Protein AF-A0A9D5AZA5-F1 (afdb_monomer_lite)

InterPro domains:
  IPR000163 Prohibitin [PR00679] (51-67)
  IPR000163 Prohibitin [PR00679] (69-88)
  IPR000163 Prohibitin [PR00679] (92-110)
  IPR000163 Prohibitin [PR00679] (115-131)
  IPR000163 Prohibitin [PTHR23222] (130-220)
  IPR000163 Prohibitin [cd03401] (37-169)
  IPR001107 Band 7 domain [PF01145] (59-131)
  IPR001107 Band 7 domain [SM00244] (36-174)
  IPR027450 Alpha-ketoglutarate-dependent dioxygenase AlkB-like [PF13532] (233-298)
  IPR037151 Alpha-ketoglutarate-dependent dioxygenase AlkB-like superfamily [G3DSA:2.60.120.590] (230-300)

Radius of gyration: 39.49 Å; chains: 1; bounding box: 74×59×96 Å

Structure (mmCIF, N/CA/C/O backbone):
data_AF-A0A9D5AZA5-F1
#
_entry.id   AF-A0A9D5AZA5-F1
#
loop_
_atom_site.group_PDB
_atom_site.id
_atom_site.type_symbol
_atom_site.label_atom_id
_atom_site.label_alt_id
_atom_site.label_comp_id
_atom_site.label_asym_id
_atom_site.label_entity_id
_atom_site.label_seq_id
_atom_site.pdbx_PDB_ins_code
_atom_site.Cartn_x
_atom_site.Cartn_y
_atom_site.Cartn_z
_atom_site.occupancy
_atom_site.B_iso_or_equiv
_atom_site.auth_seq_id
_atom_site.auth_comp_id
_atom_site.auth_asym_id
_atom_site.auth_atom_id
_atom_site.pdbx_PDB_model_num
ATOM 1 N N . MET A 1 1 ? 12.644 -12.022 30.393 1.00 41.00 1 MET A N 1
ATOM 2 C CA . MET A 1 1 ? 11.319 -12.360 30.964 1.00 41.00 1 MET A CA 1
ATOM 3 C C . MET A 1 1 ? 11.548 -13.134 32.254 1.00 41.00 1 MET A C 1
ATOM 5 O O . MET A 1 1 ? 12.320 -14.080 32.229 1.00 41.00 1 MET A O 1
ATOM 9 N N . ASN A 1 2 ? 10.968 -12.693 33.373 1.00 30.22 2 ASN A N 1
ATOM 10 C CA . ASN A 1 2 ? 11.086 -13.347 34.682 1.00 30.22 2 ASN A CA 1
ATOM 11 C C . ASN A 1 2 ? 9.863 -14.265 34.878 1.00 30.22 2 ASN A C 1
ATOM 13 O O . ASN A 1 2 ? 8.734 -13.779 34.859 1.00 30.22 2 ASN A O 1
ATOM 17 N N . PHE A 1 3 ? 10.078 -15.579 34.991 1.00 43.44 3 PHE A N 1
ATOM 18 C CA . PHE A 1 3 ? 9.025 -16.610 34.947 1.00 43.44 3 PHE A CA 1
ATOM 19 C C . PHE A 1 3 ? 8.567 -17.101 36.331 1.00 43.44 3 PHE A C 1
ATOM 21 O O . PHE A 1 3 ? 7.860 -18.101 36.434 1.00 43.44 3 PHE A O 1
ATOM 28 N N . ASN A 1 4 ? 8.914 -16.388 37.402 1.00 44.31 4 ASN A N 1
ATOM 29 C CA . ASN A 1 4 ? 8.785 -16.896 38.772 1.00 44.31 4 ASN A CA 1
ATOM 30 C C . ASN A 1 4 ? 7.352 -17.086 39.313 1.00 44.31 4 ASN A C 1
ATOM 32 O O . ASN A 1 4 ? 7.216 -17.516 40.452 1.00 44.31 4 ASN A O 1
ATOM 36 N N . ASN A 1 5 ? 6.285 -16.809 38.551 1.00 39.31 5 ASN A N 1
ATOM 37 C CA . ASN A 1 5 ? 4.921 -16.776 39.106 1.00 39.31 5 ASN A CA 1
ATOM 38 C C . ASN A 1 5 ? 3.849 -17.592 38.363 1.00 39.31 5 ASN A C 1
ATOM 40 O O . ASN A 1 5 ? 2.653 -17.369 38.563 1.00 39.31 5 ASN A O 1
ATOM 44 N N . VAL A 1 6 ? 4.233 -18.569 37.539 1.00 50.72 6 VAL A N 1
ATOM 45 C CA . VAL A 1 6 ? 3.254 -19.463 36.898 1.00 50.72 6 VAL A CA 1
ATOM 46 C C . VAL A 1 6 ? 2.851 -20.579 37.871 1.00 50.72 6 VAL A C 1
ATOM 48 O O . VAL A 1 6 ? 3.573 -21.556 38.055 1.00 50.72 6 VAL A O 1
ATOM 51 N N . LYS A 1 7 ? 1.683 -20.443 38.515 1.00 46.12 7 LYS A N 1
ATOM 52 C CA . LYS A 1 7 ? 1.079 -21.514 39.328 1.00 46.12 7 LYS A CA 1
ATOM 53 C C . LYS A 1 7 ? 0.485 -22.593 38.420 1.00 46.12 7 LYS A C 1
ATOM 55 O O . LYS A 1 7 ? -0.503 -22.355 37.732 1.00 46.12 7 LYS A O 1
ATOM 60 N N . ILE A 1 8 ? 1.080 -23.783 38.455 1.00 54.44 8 ILE A N 1
ATOM 61 C CA . ILE A 1 8 ? 0.626 -24.963 37.710 1.00 54.44 8 ILE A CA 1
ATOM 62 C C . ILE A 1 8 ? -0.396 -25.736 38.571 1.00 54.44 8 ILE A C 1
ATOM 64 O O . ILE A 1 8 ? -0.106 -26.006 39.741 1.00 54.44 8 ILE A O 1
ATOM 68 N N . PRO A 1 9 ? -1.574 -26.116 38.040 1.00 45.16 9 PRO A N 1
ATOM 69 C CA . PRO A 1 9 ? -2.549 -26.926 38.770 1.00 45.16 9 PRO A CA 1
ATOM 70 C C . PRO A 1 9 ? -1.997 -28.329 39.088 1.00 45.16 9 PRO A C 1
ATOM 72 O O . PRO A 1 9 ? -1.415 -29.005 38.235 1.00 45.16 9 PRO A O 1
ATOM 75 N N . LYS A 1 10 ? -2.168 -28.775 40.342 1.00 47.41 10 LYS A N 1
ATOM 76 C CA . LYS A 1 10 ? -1.760 -30.111 40.805 1.00 47.41 10 LYS A CA 1
ATOM 77 C C . LYS A 1 10 ? -2.829 -31.142 40.425 1.00 47.41 10 LYS A C 1
ATOM 79 O O . LYS A 1 10 ? -3.957 -31.048 40.886 1.00 47.41 10 LYS A O 1
ATOM 84 N N . VAL A 1 11 ? -2.442 -32.141 39.633 1.00 52.47 11 VAL A N 1
ATOM 85 C CA . VAL A 1 11 ? -3.227 -33.357 39.345 1.00 52.47 11 VAL A CA 1
ATOM 86 C C . VAL A 1 11 ? -2.492 -34.599 39.869 1.00 52.47 11 VAL A C 1
ATOM 88 O O . VAL A 1 11 ? -1.254 -34.572 39.893 1.00 52.47 11 VAL A O 1
ATOM 91 N N . PRO A 1 12 ? -3.218 -35.649 40.310 1.00 41.81 12 PRO A N 1
ATOM 92 C CA . PRO A 1 12 ? -2.662 -36.772 41.067 1.00 41.81 12 PRO A CA 1
ATOM 93 C C . PRO A 1 12 ? -1.803 -37.702 40.200 1.00 41.81 12 PRO A C 1
ATOM 95 O O . PRO A 1 12 ? -1.954 -37.760 38.982 1.00 41.81 12 PRO A O 1
ATOM 98 N N . GLY A 1 13 ? -0.864 -38.392 40.850 1.00 50.56 13 GLY A N 1
ATOM 99 C CA . GLY A 1 13 ? 0.259 -39.089 40.226 1.00 50.56 13 GLY A CA 1
ATOM 100 C C . GLY A 1 13 ? -0.078 -40.368 39.455 1.00 50.56 13 GLY A C 1
ATOM 101 O O . GLY A 1 13 ? -0.811 -41.229 39.924 1.00 50.56 13 GLY A O 1
ATOM 102 N N . SER A 1 14 ? 0.546 -40.492 38.285 1.00 47.44 14 SER A N 1
ATOM 103 C CA . SER A 1 14 ? 0.947 -41.726 37.598 1.00 47.44 14 SER A CA 1
ATOM 104 C C . SER A 1 14 ? 1.809 -41.298 36.402 1.00 47.44 14 SER A C 1
ATOM 106 O O . SER A 1 14 ? 1.566 -40.233 35.833 1.00 47.44 14 SER A O 1
ATOM 108 N N . GLY A 1 15 ? 2.836 -42.066 36.021 1.00 54.53 15 GLY A N 1
ATOM 109 C CA . GLY A 1 15 ? 3.816 -41.685 34.983 1.00 54.53 15 GLY A CA 1
ATOM 110 C C . GLY A 1 15 ? 3.203 -41.292 33.627 1.00 54.53 15 GLY A C 1
ATOM 111 O O . GLY A 1 15 ? 3.769 -40.480 32.898 1.00 54.53 15 GLY A O 1
ATOM 112 N N . ILE A 1 16 ? 1.989 -41.765 33.337 1.00 53.12 16 ILE A N 1
ATOM 113 C CA . ILE A 1 16 ? 1.209 -41.407 32.142 1.00 53.12 16 ILE A CA 1
ATOM 114 C C . ILE A 1 16 ? 0.692 -39.955 32.215 1.00 53.12 16 ILE A C 1
ATOM 116 O O . ILE A 1 16 ? 0.679 -39.243 31.212 1.00 53.12 16 ILE A O 1
ATOM 120 N N . ALA A 1 17 ? 0.353 -39.457 33.408 1.00 54.25 17 ALA A N 1
ATOM 121 C CA . ALA A 1 17 ? -0.081 -38.074 33.614 1.00 54.25 17 ALA A CA 1
ATOM 122 C C . ALA A 1 17 ? 1.068 -37.062 33.439 1.00 54.25 17 ALA A C 1
ATOM 124 O O . ALA A 1 17 ? 0.824 -35.904 33.100 1.00 54.25 17 ALA A O 1
ATOM 125 N N . ALA A 1 18 ? 2.325 -37.479 33.638 1.00 56.59 18 ALA A N 1
ATOM 126 C CA . ALA A 1 18 ? 3.495 -36.639 33.378 1.00 56.59 18 ALA A CA 1
ATOM 127 C C . ALA A 1 18 ? 3.733 -36.446 31.871 1.00 56.59 18 ALA A C 1
ATOM 129 O O . ALA A 1 18 ? 3.950 -35.319 31.428 1.00 56.59 18 ALA A O 1
ATOM 130 N N . LEU A 1 19 ? 3.601 -37.512 31.076 1.00 58.59 19 LEU A N 1
ATOM 131 C CA . LEU A 1 19 ? 3.654 -37.429 29.613 1.00 58.59 19 LEU A CA 1
ATOM 132 C C . LEU A 1 19 ? 2.500 -36.593 29.051 1.00 58.59 19 LEU A C 1
ATOM 134 O O . LEU A 1 19 ? 2.734 -35.760 28.180 1.00 58.59 19 LEU A O 1
ATOM 138 N N . LEU A 1 20 ? 1.292 -36.734 29.610 1.00 58.97 20 LEU A N 1
ATOM 139 C CA . LEU A 1 20 ? 0.138 -35.915 29.231 1.00 58.97 20 LEU A CA 1
ATOM 140 C C . LEU A 1 20 ? 0.355 -34.417 29.538 1.00 58.97 20 LEU A C 1
ATOM 142 O O . LEU A 1 20 ? -0.042 -33.557 28.756 1.00 58.97 20 LEU A O 1
ATOM 146 N N . LYS A 1 21 ? 1.030 -34.077 30.650 1.00 54.53 21 LYS A N 1
ATOM 147 C CA . LYS A 1 21 ? 1.421 -32.685 30.955 1.00 54.53 21 LYS A CA 1
ATOM 148 C C . LYS A 1 21 ? 2.374 -32.128 29.906 1.00 54.53 21 LYS A C 1
ATOM 150 O O . LYS A 1 21 ? 2.167 -31.013 29.436 1.00 54.53 21 LYS A O 1
ATOM 155 N N . VAL A 1 22 ? 3.413 -32.884 29.551 1.00 66.94 22 VAL A N 1
ATOM 156 C CA . VAL A 1 22 ? 4.418 -32.437 28.578 1.00 66.94 22 VAL A CA 1
ATOM 157 C C . VAL A 1 22 ? 3.806 -32.310 27.186 1.00 66.94 22 VAL A C 1
ATOM 159 O O . VAL A 1 22 ? 4.109 -31.346 26.491 1.00 66.94 22 VAL A O 1
ATOM 162 N N . SER A 1 23 ? 2.898 -33.206 26.793 1.00 68.19 23 SER A N 1
ATOM 163 C CA . SER A 1 23 ? 2.240 -33.140 25.486 1.00 68.19 23 SER A CA 1
ATOM 164 C C . SER A 1 23 ? 1.200 -32.022 25.390 1.00 68.19 23 SER A C 1
ATOM 166 O O . SER A 1 23 ? 1.163 -31.336 24.373 1.00 68.19 23 SER A O 1
ATOM 168 N N . ILE A 1 24 ? 0.413 -31.752 26.440 1.00 68.44 24 ILE A N 1
ATOM 169 C CA . ILE A 1 24 ? -0.530 -30.618 26.452 1.00 68.44 24 ILE A CA 1
ATOM 170 C C . ILE A 1 24 ? 0.224 -29.282 26.472 1.00 68.44 24 ILE A C 1
ATOM 172 O O . ILE A 1 24 ? -0.094 -28.383 25.695 1.00 68.44 24 ILE A O 1
ATOM 176 N N . ILE A 1 25 ? 1.243 -29.146 27.327 1.00 64.44 25 ILE A N 1
ATOM 177 C CA . ILE A 1 25 ? 2.047 -27.919 27.417 1.00 64.44 25 ILE A CA 1
ATOM 178 C C . ILE A 1 25 ? 2.868 -27.725 26.137 1.00 64.44 25 ILE A C 1
ATOM 180 O O . ILE A 1 25 ? 2.891 -26.625 25.591 1.00 64.44 25 ILE A O 1
ATOM 184 N N . GLY A 1 26 ? 3.491 -28.787 25.622 1.00 70.00 26 GLY A N 1
ATOM 185 C CA . GLY A 1 26 ? 4.247 -28.770 24.371 1.00 70.00 26 GLY A CA 1
ATOM 186 C C . GLY A 1 26 ? 3.365 -28.477 23.158 1.00 70.00 26 GLY A C 1
ATOM 187 O O . GLY A 1 26 ? 3.748 -27.677 22.309 1.00 70.00 26 GLY A O 1
ATOM 188 N N . GLY A 1 27 ? 2.155 -29.040 23.114 1.00 69.06 27 GLY A N 1
ATOM 189 C CA . GLY A 1 27 ? 1.162 -28.787 22.070 1.00 69.06 27 GLY A CA 1
ATOM 190 C C . GLY A 1 27 ? 0.645 -27.348 22.082 1.00 69.06 27 GLY A C 1
ATOM 191 O O . GLY A 1 27 ? 0.625 -26.699 21.039 1.00 69.06 27 GLY A O 1
ATOM 192 N N . LEU A 1 28 ? 0.308 -26.803 23.258 1.00 66.44 28 LEU A N 1
ATOM 193 C CA . LEU A 1 28 ? -0.083 -25.395 23.407 1.00 66.44 28 LEU A CA 1
ATOM 194 C C . LEU A 1 28 ? 1.069 -24.435 23.080 1.00 66.44 28 LEU A C 1
ATOM 196 O O . LEU A 1 28 ? 0.836 -23.398 22.459 1.00 66.44 28 LEU A O 1
ATOM 200 N N . ALA A 1 29 ? 2.305 -24.778 23.450 1.00 64.69 29 ALA A N 1
ATOM 201 C CA . ALA A 1 29 ? 3.487 -23.983 23.126 1.00 64.69 29 ALA A CA 1
ATOM 202 C C . ALA A 1 29 ? 3.786 -23.980 21.617 1.00 64.69 29 ALA A C 1
ATOM 204 O O . ALA A 1 29 ? 4.000 -22.914 21.043 1.00 64.69 29 ALA A O 1
ATOM 205 N N . MET A 1 30 ? 3.726 -25.141 20.956 1.00 59.53 30 MET A N 1
ATOM 206 C CA . MET A 1 30 ? 3.900 -25.279 19.502 1.00 59.53 30 MET A CA 1
ATOM 207 C C . MET A 1 30 ? 2.789 -24.577 18.714 1.00 59.53 30 MET A C 1
ATOM 209 O O . MET A 1 30 ? 3.065 -23.851 17.758 1.00 59.53 30 MET A O 1
ATOM 213 N N . TYR A 1 31 ? 1.531 -24.733 19.130 1.00 61.88 31 TYR A N 1
ATOM 214 C CA . TYR A 1 31 ? 0.394 -24.039 18.520 1.00 61.88 31 TYR A CA 1
ATOM 215 C C . TYR A 1 31 ? 0.474 -22.518 18.720 1.00 61.88 31 TYR A C 1
ATOM 217 O O . TYR A 1 31 ? 0.117 -21.744 17.831 1.00 61.88 31 TYR A O 1
ATOM 225 N N . GLY A 1 32 ? 0.972 -22.074 19.877 1.00 63.06 32 GLY A N 1
ATOM 226 C CA . GLY A 1 32 ? 1.267 -20.671 20.147 1.00 63.06 32 GLY A CA 1
ATOM 227 C C . GLY A 1 32 ? 2.364 -20.132 19.230 1.00 63.06 32 GLY A C 1
ATOM 228 O O . GLY A 1 32 ? 2.152 -19.118 18.576 1.00 63.06 32 GLY A O 1
ATOM 229 N N . ALA A 1 33 ? 3.496 -20.835 19.129 1.00 62.44 33 ALA A N 1
ATOM 230 C CA . ALA A 1 33 ? 4.639 -20.418 18.319 1.00 62.44 33 ALA A CA 1
ATOM 231 C C . ALA A 1 33 ? 4.280 -20.307 16.828 1.00 62.44 33 ALA A C 1
ATOM 233 O O . ALA A 1 33 ? 4.502 -19.262 16.216 1.00 62.44 33 ALA A O 1
ATOM 234 N N . THR A 1 34 ? 3.640 -21.334 16.268 1.00 56.03 34 THR A N 1
ATOM 235 C CA . THR A 1 34 ? 3.245 -21.379 14.847 1.00 56.03 34 THR A CA 1
ATOM 236 C C . THR A 1 34 ? 2.246 -20.285 14.463 1.00 56.03 34 THR A C 1
ATOM 238 O O . THR A 1 34 ? 2.373 -19.702 13.396 1.00 56.03 34 THR A O 1
ATOM 241 N N . ASN A 1 35 ? 1.310 -19.922 15.348 1.00 56.09 35 ASN A N 1
ATOM 242 C CA . ASN A 1 35 ? 0.339 -18.847 15.091 1.00 56.09 35 ASN A CA 1
ATOM 243 C C . ASN A 1 35 ? 0.857 -17.428 15.402 1.00 56.09 35 ASN A C 1
ATOM 245 O O . ASN A 1 35 ? 0.114 -16.453 15.254 1.00 56.09 35 ASN A O 1
ATOM 249 N N . THR A 1 36 ? 2.097 -17.301 15.880 1.00 53.88 36 THR A N 1
ATOM 250 C CA . THR A 1 36 ? 2.739 -16.005 16.179 1.00 53.88 36 THR A CA 1
ATOM 251 C C . THR A 1 36 ? 3.855 -15.640 15.205 1.00 53.88 36 THR A C 1
ATOM 253 O O . THR A 1 36 ? 4.282 -14.487 15.187 1.00 53.88 36 THR A O 1
ATOM 256 N N . LEU A 1 37 ? 4.303 -16.594 14.384 1.00 52.69 37 LEU A N 1
ATOM 257 C CA . LEU A 1 37 ? 5.364 -16.419 13.400 1.00 52.69 37 LEU A CA 1
ATOM 258 C C . LEU A 1 37 ? 4.741 -16.316 12.006 1.00 52.69 37 LEU A C 1
ATOM 260 O O . LEU A 1 37 ? 4.225 -17.295 11.477 1.00 52.69 37 LEU A O 1
ATOM 264 N N . TYR A 1 38 ? 4.792 -15.128 11.411 1.00 55.00 38 TYR A N 1
ATOM 265 C CA . TYR A 1 38 ? 4.414 -14.926 10.014 1.00 55.00 38 TYR A CA 1
ATOM 266 C C . TYR A 1 38 ? 5.686 -14.854 9.171 1.00 55.00 38 TYR A C 1
ATOM 268 O O . TYR A 1 38 ? 6.610 -14.108 9.502 1.00 55.00 38 TYR A O 1
ATOM 276 N N . ASN A 1 39 ? 5.739 -15.650 8.101 1.00 45.72 39 ASN A N 1
ATOM 277 C CA . ASN A 1 39 ? 6.824 -15.578 7.132 1.00 45.72 39 ASN A CA 1
ATOM 278 C C . ASN A 1 39 ? 6.703 -14.264 6.357 1.00 45.72 39 ASN A C 1
ATOM 280 O O . ASN A 1 39 ? 5.631 -13.953 5.838 1.00 45.72 39 ASN A O 1
ATOM 284 N N . VAL A 1 40 ? 7.790 -13.505 6.288 1.00 49.16 40 VAL A N 1
ATOM 285 C CA . VAL A 1 40 ? 7.864 -12.297 5.471 1.00 49.16 40 VAL A CA 1
ATOM 286 C C . VAL A 1 40 ? 8.791 -12.613 4.304 1.00 49.16 40 VAL A C 1
ATOM 288 O O . VAL A 1 40 ? 9.890 -13.122 4.523 1.00 49.16 40 VAL A O 1
ATOM 291 N N . GLU A 1 41 ? 8.335 -12.378 3.071 1.00 44.88 41 GLU A N 1
ATOM 292 C CA . GLU A 1 41 ? 9.146 -12.606 1.870 1.00 44.88 41 GLU A CA 1
ATOM 293 C C . GLU A 1 41 ? 10.490 -11.861 1.965 1.00 44.88 41 GLU A C 1
ATOM 295 O O . GLU A 1 41 ? 10.593 -10.792 2.577 1.00 44.88 41 GLU A O 1
ATOM 300 N N . GLY A 1 42 ? 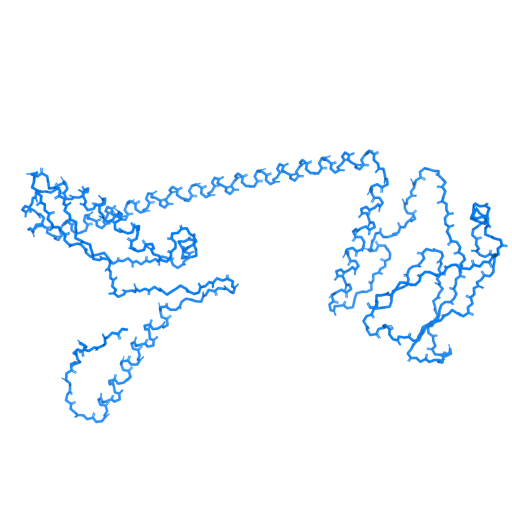11.546 -12.465 1.409 1.00 35.34 42 GLY A N 1
ATOM 301 C CA . GLY A 1 42 ? 12.923 -11.992 1.564 1.00 35.34 42 GLY A CA 1
ATOM 302 C C . GLY A 1 42 ? 13.080 -10.516 1.183 1.00 35.34 42 GLY A C 1
ATOM 303 O O . GLY A 1 42 ? 12.832 -10.138 0.044 1.00 35.34 42 GLY A O 1
ATOM 304 N N . GLY A 1 43 ? 13.500 -9.690 2.148 1.00 50.09 43 GLY A N 1
ATOM 305 C CA . GLY A 1 43 ? 13.639 -8.234 1.995 1.00 50.09 43 GLY A CA 1
ATOM 306 C C . GLY A 1 43 ? 13.025 -7.404 3.131 1.00 50.09 43 GLY A C 1
ATOM 307 O O . GLY A 1 43 ? 13.326 -6.216 3.247 1.00 50.09 43 GLY A O 1
ATOM 308 N N . HIS A 1 44 ? 12.220 -8.006 4.014 1.00 43.38 44 HIS A N 1
ATOM 309 C CA . HIS A 1 44 ? 11.580 -7.319 5.146 1.00 43.38 44 HIS A CA 1
ATOM 310 C C . HIS A 1 44 ? 11.846 -8.046 6.478 1.00 43.38 44 HIS A C 1
ATOM 312 O O . HIS A 1 44 ? 11.898 -9.272 6.533 1.00 43.38 44 HIS A O 1
ATOM 318 N N . ARG A 1 45 ? 12.052 -7.291 7.570 1.00 44.53 45 ARG A N 1
ATOM 319 C CA . ARG A 1 45 ? 12.325 -7.848 8.913 1.00 44.53 45 ARG A CA 1
ATOM 320 C C . ARG A 1 45 ? 11.076 -8.553 9.462 1.00 44.53 45 ARG A C 1
ATOM 322 O O . ARG A 1 45 ? 9.972 -8.036 9.318 1.00 44.53 45 ARG A O 1
ATOM 329 N N . ALA A 1 46 ? 11.253 -9.705 10.115 1.00 42.72 46 ALA A N 1
ATOM 330 C CA . ALA A 1 46 ? 10.166 -10.435 10.771 1.00 42.72 46 ALA A CA 1
ATOM 331 C C . ALA A 1 46 ? 9.574 -9.614 11.931 1.00 42.72 46 ALA A C 1
ATOM 333 O O . ALA A 1 46 ? 10.310 -9.144 12.798 1.00 42.72 46 ALA A O 1
ATOM 334 N N . ILE A 1 47 ? 8.248 -9.453 11.951 1.00 50.31 47 ILE A N 1
ATOM 335 C CA . ILE A 1 47 ? 7.534 -8.659 12.960 1.00 50.31 47 ILE A CA 1
ATOM 336 C C . ILE A 1 47 ? 6.872 -9.617 13.952 1.00 50.31 47 ILE A C 1
ATOM 338 O O . ILE A 1 47 ? 5.979 -10.382 13.587 1.00 50.31 47 ILE A O 1
ATOM 342 N N . VAL A 1 48 ? 7.301 -9.579 15.214 1.00 48.56 48 VAL A N 1
ATOM 343 C CA . VAL A 1 48 ? 6.730 -10.399 16.292 1.00 48.56 48 VAL A CA 1
ATOM 344 C C . VAL A 1 48 ? 5.632 -9.608 17.002 1.00 48.56 48 VAL A C 1
ATOM 346 O O . VAL A 1 48 ? 5.897 -8.556 17.580 1.00 48.56 48 VAL A O 1
ATOM 349 N N . PHE A 1 49 ? 4.398 -10.122 17.001 1.00 49.59 49 PHE A N 1
ATOM 350 C CA . PHE A 1 49 ? 3.275 -9.500 17.710 1.00 49.59 49 PHE A CA 1
ATOM 351 C C . PHE A 1 49 ? 3.027 -10.154 19.072 1.00 49.59 49 PHE A C 1
ATOM 353 O O . PHE A 1 49 ? 2.824 -11.364 19.182 1.00 49.59 49 PHE A O 1
ATOM 360 N N . ASN A 1 50 ? 2.965 -9.334 20.124 1.00 47.81 50 ASN A N 1
ATOM 361 C CA . ASN A 1 50 ? 2.538 -9.766 21.452 1.00 47.81 50 ASN A CA 1
ATOM 362 C C . ASN A 1 50 ? 0.999 -9.810 21.528 1.00 47.81 50 ASN A C 1
ATOM 364 O O . ASN A 1 50 ? 0.346 -8.774 21.598 1.00 47.81 50 ASN A O 1
ATOM 368 N N . ARG A 1 51 ? 0.419 -11.018 21.534 1.00 48.81 51 ARG A N 1
ATOM 369 C CA . ARG A 1 51 ? -1.039 -11.258 21.629 1.00 48.81 51 ARG A CA 1
ATOM 370 C C . ARG A 1 51 ? -1.567 -11.315 23.070 1.00 48.81 51 ARG A C 1
ATOM 372 O O . ARG A 1 51 ? -2.771 -11.420 23.284 1.00 48.81 51 ARG A O 1
ATOM 379 N N . LEU A 1 52 ? -0.682 -11.338 24.066 1.00 40.91 52 LEU A N 1
ATOM 380 C CA . LEU A 1 52 ? -1.031 -11.730 25.438 1.00 40.91 52 LEU A CA 1
ATOM 381 C C . LEU A 1 52 ? -1.274 -10.537 26.366 1.00 40.91 52 LEU A C 1
ATOM 383 O O . LEU A 1 52 ? -1.972 -10.666 27.372 1.00 40.91 52 LEU A O 1
ATOM 387 N N . VAL A 1 53 ? -0.723 -9.370 26.038 1.00 50.62 53 VAL A N 1
ATOM 388 C CA . VAL A 1 53 ? -0.783 -8.177 26.886 1.00 50.62 53 VAL A CA 1
ATOM 389 C C . VAL A 1 53 ? -1.528 -7.083 26.126 1.00 50.62 53 VAL A C 1
ATOM 391 O O . VAL A 1 53 ? -0.921 -6.272 25.441 1.00 50.62 53 VAL A O 1
ATOM 394 N N . GLY A 1 54 ? -2.863 -7.091 26.206 1.00 53.78 54 GLY A N 1
ATOM 395 C CA . GLY A 1 54 ? -3.683 -5.998 25.666 1.00 53.78 54 GLY A CA 1
ATOM 396 C C . GLY A 1 54 ? -3.304 -4.649 26.285 1.00 53.78 54 GLY A C 1
ATOM 397 O O . GLY A 1 54 ? -2.807 -4.603 27.417 1.00 53.78 54 GLY A O 1
ATOM 398 N N . VAL A 1 55 ? -3.559 -3.555 25.565 1.00 59.09 55 VAL A N 1
ATOM 399 C CA . VAL A 1 55 ? -3.234 -2.198 26.028 1.00 59.09 55 VAL A CA 1
ATOM 400 C C . VAL A 1 55 ? -4.073 -1.898 27.268 1.00 59.09 55 VAL A C 1
ATOM 402 O O . VAL A 1 55 ? -5.303 -1.946 27.218 1.00 59.09 55 VAL A O 1
ATOM 405 N N . LYS A 1 56 ? -3.409 -1.664 28.406 1.00 57.19 56 LYS A N 1
ATOM 406 C CA . LYS A 1 56 ? -4.047 -1.238 29.657 1.00 57.19 56 LYS A CA 1
ATOM 407 C C . LYS A 1 56 ? -3.770 0.241 29.824 1.00 57.19 56 LYS A C 1
ATOM 409 O O . LYS A 1 56 ? -2.638 0.589 30.143 1.00 57.19 56 LYS A O 1
ATOM 414 N N . ASP A 1 57 ? -4.794 1.066 29.671 1.00 64.62 57 ASP A N 1
ATOM 415 C CA . ASP A 1 57 ? -4.653 2.496 29.918 1.00 64.62 57 ASP A CA 1
ATOM 416 C C . ASP A 1 57 ? -5.617 2.974 31.005 1.00 64.62 57 ASP A C 1
ATOM 418 O O . ASP A 1 57 ? -6.735 2.462 31.144 1.00 64.62 57 ASP A O 1
ATOM 422 N N . LYS A 1 58 ? -5.145 3.915 31.825 1.00 66.56 58 LYS A N 1
ATOM 423 C CA . LYS A 1 58 ? -5.927 4.572 32.875 1.00 66.56 58 LYS A CA 1
ATOM 424 C C . LYS A 1 58 ? -6.173 6.000 32.422 1.00 66.56 58 LYS A C 1
ATOM 426 O O . LYS A 1 58 ? -5.303 6.853 32.563 1.00 66.56 58 LYS A O 1
ATOM 431 N N . SER A 1 59 ? -7.377 6.271 31.938 1.00 72.56 59 SER A N 1
ATOM 432 C CA . SER A 1 59 ? -7.750 7.612 31.495 1.00 72.56 59 SER A CA 1
ATOM 433 C C . SER A 1 59 ? -8.655 8.297 32.515 1.00 72.56 59 SER A C 1
ATOM 435 O O . SER A 1 59 ? -9.426 7.644 33.223 1.00 72.56 59 SER A O 1
ATOM 437 N N . THR A 1 60 ? -8.546 9.621 32.601 1.00 81.38 60 THR A N 1
ATOM 438 C CA . THR A 1 60 ? -9.497 10.447 33.350 1.00 81.38 60 THR A CA 1
ATOM 439 C C . THR A 1 60 ? -10.393 11.161 32.345 1.00 81.38 60 THR A C 1
ATOM 441 O O . THR A 1 60 ? -9.884 11.815 31.434 1.00 81.38 60 THR A O 1
ATOM 444 N N . SER A 1 61 ? -11.710 11.025 32.494 1.00 84.44 61 SER A N 1
ATOM 445 C CA . SER A 1 61 ? -12.703 11.654 31.619 1.00 84.44 61 SER A CA 1
ATOM 446 C C . SER A 1 61 ? -13.832 12.268 32.435 1.00 84.44 61 SER A C 1
ATOM 448 O O . SER A 1 61 ? -14.208 11.727 33.474 1.00 84.44 61 SER A O 1
ATOM 450 N N . GLY A 1 62 ? -14.381 13.377 31.940 1.00 85.12 62 GLY A N 1
ATOM 451 C CA . GLY A 1 62 ? -15.626 13.941 32.451 1.00 85.12 62 GLY A CA 1
ATOM 452 C C . GLY A 1 62 ? -16.816 13.090 32.009 1.00 85.12 62 GLY A C 1
ATOM 453 O O . GLY A 1 62 ? 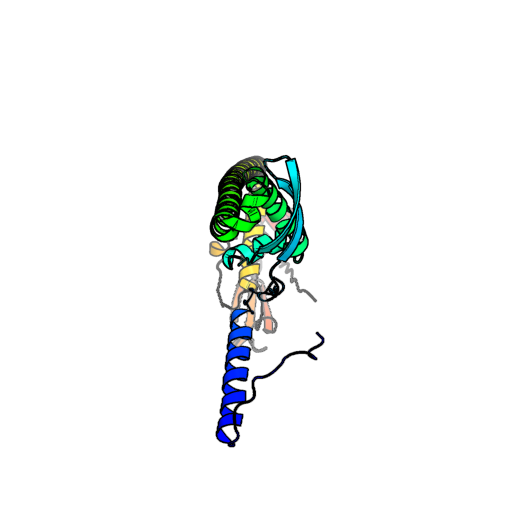-16.895 12.716 30.837 1.00 85.12 62 GLY A O 1
ATOM 454 N N . SER A 1 63 ? -17.704 12.757 32.940 1.00 88.56 63 SER A N 1
ATOM 455 C CA . SER A 1 63 ? -19.010 12.153 32.666 1.00 88.56 63 SER A CA 1
ATOM 456 C C . SER A 1 63 ? -20.041 13.217 32.274 1.00 88.56 63 SER A C 1
ATOM 458 O O . SER A 1 63 ? -19.795 14.420 32.386 1.00 88.56 63 SER A O 1
ATOM 460 N N . ARG A 1 64 ? -21.223 12.779 31.826 1.00 91.31 64 ARG A N 1
ATOM 461 C CA . ARG A 1 64 ? -22.338 13.664 31.445 1.00 91.31 64 ARG A CA 1
ATOM 462 C C . ARG A 1 64 ? -22.764 14.619 32.570 1.00 91.31 64 ARG A C 1
ATOM 464 O O . ARG A 1 64 ? -23.173 15.742 32.300 1.00 91.31 64 ARG A O 1
ATOM 471 N N . ASP A 1 65 ? -22.641 14.181 33.818 1.00 92.69 65 ASP A N 1
ATOM 472 C CA . ASP A 1 65 ? -22.948 14.932 35.038 1.00 92.69 65 ASP A CA 1
ATOM 473 C C . ASP A 1 65 ? -21.749 15.721 35.596 1.00 92.69 65 ASP A C 1
ATOM 475 O O . ASP A 1 65 ? -21.731 16.067 36.774 1.00 92.69 65 ASP A O 1
ATOM 479 N N . LEU A 1 66 ? -20.751 16.019 34.754 1.00 89.75 66 LEU A N 1
ATOM 480 C CA . LEU A 1 66 ? -19.572 16.835 35.080 1.00 89.75 66 LEU A CA 1
ATOM 481 C C . LEU A 1 66 ? -18.677 16.253 36.187 1.00 89.75 66 LEU A C 1
ATOM 483 O O . LEU A 1 66 ? -17.864 16.970 36.774 1.00 89.75 66 LEU A O 1
ATOM 487 N N . GLN A 1 67 ? -18.769 14.951 36.456 1.00 88.50 67 GLN A N 1
ATOM 488 C CA . GLN A 1 67 ? -17.868 14.286 37.392 1.00 88.50 67 GLN A CA 1
ATOM 489 C C . GLN A 1 67 ? -16.618 13.784 36.673 1.00 88.50 67 GLN A C 1
ATOM 491 O O . GLN A 1 67 ? -16.672 13.273 35.555 1.00 88.50 67 GLN A O 1
ATOM 496 N N . MET A 1 68 ? -15.469 13.886 37.335 1.00 89.00 68 MET A N 1
ATOM 497 C CA . MET A 1 68 ? -14.215 13.350 36.811 1.00 89.00 68 MET A CA 1
ATOM 498 C C . MET A 1 68 ? -14.067 11.883 37.208 1.00 89.00 68 MET A C 1
ATOM 500 O O . MET A 1 68 ? -13.859 11.560 38.377 1.00 89.00 68 MET A O 1
ATOM 504 N N . VAL A 1 69 ? -14.136 10.989 36.223 1.00 84.44 69 VAL A N 1
ATOM 505 C CA . VAL A 1 69 ? -14.085 9.537 36.423 1.00 84.44 69 VAL A CA 1
ATOM 506 C C . VAL A 1 69 ? -12.757 8.986 35.908 1.00 84.44 69 VAL A C 1
ATOM 508 O O . VAL A 1 69 ? -12.344 9.260 34.780 1.00 84.44 69 VAL A O 1
ATOM 511 N N . LYS A 1 70 ? -12.078 8.183 36.736 1.00 86.44 70 LYS A N 1
ATOM 512 C CA . LYS A 1 70 ? -10.879 7.425 36.345 1.00 86.44 70 LYS A CA 1
ATOM 513 C C . LYS A 1 70 ? -11.290 6.032 35.880 1.00 86.44 70 LYS A C 1
ATOM 515 O O . LYS A 1 70 ? -11.753 5.230 36.687 1.00 86.44 70 LYS A O 1
ATOM 520 N N . ILE A 1 71 ? -11.094 5.731 34.598 1.00 82.06 71 ILE A N 1
ATOM 521 C CA . ILE A 1 71 ? -11.508 4.464 33.983 1.00 82.06 71 ILE A CA 1
ATOM 522 C C . ILE A 1 71 ? -10.279 3.721 33.469 1.00 82.06 71 ILE A C 1
ATOM 524 O O . ILE A 1 71 ? -9.471 4.265 32.716 1.00 82.06 71 ILE A O 1
ATOM 528 N N . GLY A 1 72 ? -10.152 2.460 33.884 1.00 81.56 72 GLY A N 1
ATOM 529 C CA . GLY A 1 72 ? -9.186 1.519 33.329 1.00 81.56 72 GLY A CA 1
ATOM 530 C C . GLY A 1 72 ? -9.842 0.676 32.243 1.00 81.56 72 GLY A C 1
ATOM 531 O O . GLY A 1 72 ? -10.699 -0.153 32.555 1.00 81.56 72 GLY A O 1
ATOM 532 N N . LEU A 1 73 ? -9.430 0.862 30.991 1.00 79.38 73 LEU A N 1
ATOM 533 C CA . LEU A 1 73 ? -9.906 0.066 29.862 1.00 79.38 73 LEU A CA 1
ATOM 534 C C . LEU A 1 73 ? -8.788 -0.865 29.385 1.00 79.38 73 LEU A C 1
ATOM 536 O O . LEU A 1 73 ? -7.620 -0.478 29.319 1.00 79.38 73 LEU A O 1
ATOM 540 N N . ARG A 1 74 ? -9.151 -2.113 29.078 1.00 81.12 74 ARG A N 1
ATOM 541 C CA . ARG A 1 74 ? -8.269 -3.063 28.400 1.00 81.12 74 ARG A CA 1
ATOM 542 C C . ARG A 1 74 ? -8.874 -3.393 27.052 1.00 81.12 74 ARG A C 1
ATOM 544 O O . ARG A 1 74 ? -9.955 -3.971 27.014 1.00 81.12 74 ARG A O 1
ATOM 551 N N . VAL A 1 75 ? -8.157 -3.064 25.987 1.00 78.44 75 VAL A N 1
ATOM 552 C CA . VAL A 1 75 ? -8.587 -3.363 24.619 1.00 78.44 75 VAL A CA 1
ATOM 553 C C . VAL A 1 75 ? -7.752 -4.517 24.080 1.00 78.44 75 VAL A C 1
ATOM 555 O O . VAL A 1 75 ? -6.522 -4.522 24.196 1.00 78.44 75 VAL A O 1
ATOM 558 N N . LEU A 1 76 ? -8.436 -5.520 23.535 1.00 79.38 76 LEU A N 1
ATOM 559 C CA . LEU A 1 76 ? -7.824 -6.623 22.808 1.00 79.38 76 LEU A CA 1
ATOM 560 C C . LEU A 1 76 ? -7.949 -6.307 21.322 1.00 79.38 76 LEU A C 1
ATOM 562 O O . LEU A 1 76 ? -9.056 -6.196 20.809 1.00 79.38 76 LEU A O 1
ATOM 566 N N . THR A 1 77 ? -6.822 -6.141 20.641 1.00 75.81 77 THR A N 1
ATOM 567 C CA . THR A 1 77 ? -6.794 -5.847 19.208 1.00 75.81 77 THR A CA 1
ATOM 568 C C . THR A 1 77 ? -6.134 -6.991 18.451 1.00 75.81 77 THR A C 1
ATOM 570 O O . THR A 1 77 ? -5.263 -7.695 18.968 1.00 75.81 77 THR A O 1
ATOM 573 N N . ARG A 1 78 ? -6.559 -7.186 17.201 1.00 78.81 78 ARG A N 1
ATOM 574 C CA . ARG A 1 78 ? -5.910 -8.090 16.253 1.00 78.81 78 ARG A CA 1
ATOM 575 C C . ARG A 1 78 ? -5.647 -7.331 14.963 1.00 78.81 78 ARG A C 1
ATOM 577 O O . ARG A 1 78 ? -6.577 -6.845 14.329 1.00 78.81 78 ARG A O 1
ATOM 584 N N . SER A 1 79 ? -4.384 -7.262 14.569 1.00 77.31 79 SER A N 1
ATOM 585 C CA . SER A 1 79 ? -3.992 -6.682 13.287 1.00 77.31 79 SER A CA 1
ATOM 586 C C . SER A 1 79 ? -4.311 -7.646 12.141 1.00 77.31 79 SER A C 1
ATOM 588 O O . SER A 1 79 ? -4.152 -8.861 12.279 1.00 77.31 79 SER A O 1
ATOM 590 N N . VAL A 1 80 ? -4.761 -7.107 11.006 1.00 79.50 80 VAL A N 1
ATOM 591 C CA . VAL A 1 80 ? -5.027 -7.887 9.787 1.00 79.50 80 VAL A CA 1
ATOM 592 C C . VAL A 1 80 ? -3.689 -8.236 9.116 1.00 79.50 80 VAL A C 1
ATOM 594 O O . VAL A 1 80 ? -2.931 -7.302 8.841 1.00 79.50 80 VAL A O 1
ATOM 597 N N . PRO A 1 81 ? -3.393 -9.523 8.831 1.00 76.88 81 PRO A N 1
ATOM 598 C CA . PRO A 1 81 ? -2.105 -9.958 8.277 1.00 76.88 81 PRO A CA 1
ATOM 599 C C . PRO A 1 81 ? -1.674 -9.196 7.019 1.00 76.88 81 PRO A C 1
ATOM 601 O O . PRO A 1 81 ? -0.545 -8.719 6.943 1.00 76.88 81 PRO A O 1
ATOM 604 N N . ASP A 1 82 ? -2.602 -8.980 6.088 1.00 80.69 82 ASP A N 1
ATOM 605 C CA . ASP A 1 82 ? -2.324 -8.340 4.794 1.00 80.69 82 ASP A CA 1
ATOM 606 C C . ASP A 1 82 ? -1.883 -6.874 4.918 1.00 80.69 82 ASP A C 1
ATOM 608 O O . ASP A 1 82 ? -1.241 -6.324 4.027 1.00 80.69 82 ASP A O 1
ATOM 612 N N . GLN A 1 83 ? -2.234 -6.217 6.026 1.00 77.38 83 GLN A N 1
ATOM 613 C CA . GLN A 1 83 ? -1.925 -4.808 6.274 1.00 77.38 83 GLN A CA 1
ATOM 614 C C . GLN A 1 83 ? -0.707 -4.622 7.186 1.00 77.38 83 GLN A C 1
ATOM 616 O O . GLN A 1 83 ? -0.267 -3.489 7.390 1.00 77.38 83 GLN A O 1
ATOM 621 N N . LEU A 1 84 ? -0.130 -5.710 7.713 1.00 78.75 84 LEU A N 1
ATOM 622 C CA . LEU A 1 84 ? 1.037 -5.653 8.597 1.00 78.75 84 LEU A CA 1
ATOM 623 C C . LEU A 1 84 ? 2.239 -4.932 7.973 1.00 78.75 84 LEU A C 1
ATOM 625 O O . LEU A 1 84 ? 2.817 -4.087 8.662 1.00 78.75 84 LEU A O 1
ATOM 629 N N . PRO A 1 85 ? 2.606 -5.169 6.695 1.00 81.69 85 PRO A N 1
ATOM 630 C CA . PRO A 1 85 ? 3.735 -4.468 6.088 1.00 81.69 85 PRO A CA 1
ATOM 631 C C . PRO A 1 85 ? 3.500 -2.958 5.998 1.00 81.69 85 PRO A C 1
ATOM 633 O O . PRO A 1 85 ? 4.415 -2.173 6.240 1.00 81.69 85 PRO A O 1
ATOM 636 N N . THR A 1 86 ? 2.271 -2.541 5.682 1.00 79.31 86 THR A N 1
ATOM 637 C CA . THR A 1 86 ? 1.892 -1.125 5.597 1.00 79.31 86 THR A CA 1
ATOM 638 C C . THR A 1 86 ? 1.972 -0.466 6.966 1.00 79.31 86 THR A C 1
ATOM 640 O O . THR A 1 86 ? 2.669 0.532 7.113 1.00 79.31 86 THR A O 1
ATOM 643 N N . VAL A 1 87 ? 1.325 -1.059 7.976 1.00 78.81 87 VAL A N 1
ATOM 644 C CA . VAL A 1 87 ? 1.327 -0.563 9.362 1.00 78.81 87 VAL A CA 1
ATOM 645 C C . VAL A 1 87 ? 2.751 -0.439 9.897 1.00 78.81 87 VAL A C 1
ATOM 647 O O . VAL A 1 87 ? 3.089 0.563 10.518 1.00 78.81 87 VAL A O 1
ATOM 650 N N . TYR A 1 88 ? 3.609 -1.418 9.617 1.00 79.56 88 TYR A N 1
ATOM 651 C CA . TYR A 1 88 ? 5.009 -1.373 10.025 1.00 79.56 88 TYR A CA 1
ATOM 652 C C . TYR A 1 88 ? 5.771 -0.215 9.379 1.00 79.56 88 TYR A C 1
ATOM 654 O O . TYR A 1 88 ? 6.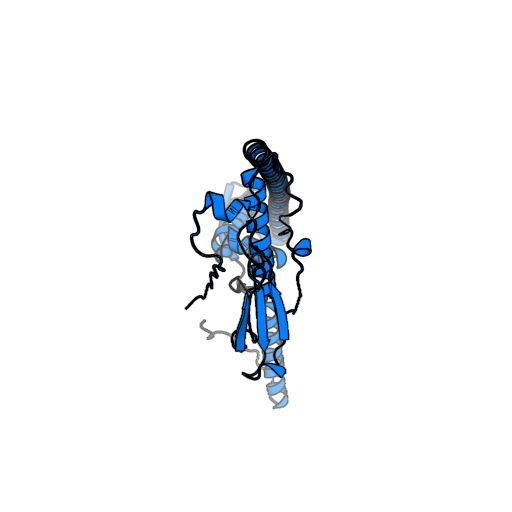477 0.517 10.067 1.00 79.56 88 TYR A O 1
ATOM 662 N N . ARG A 1 89 ? 5.613 -0.022 8.064 1.00 78.81 89 ARG A N 1
ATOM 663 C CA . ARG A 1 89 ? 6.297 1.052 7.330 1.00 78.81 89 ARG A CA 1
ATOM 664 C C . ARG A 1 89 ? 5.818 2.441 7.748 1.00 78.81 89 ARG A C 1
ATOM 666 O O . ARG A 1 89 ? 6.629 3.360 7.771 1.00 78.81 89 ARG A O 1
ATOM 673 N N . THR A 1 90 ? 4.532 2.606 8.061 1.00 79.62 90 THR A N 1
ATOM 674 C CA . THR A 1 90 ? 3.955 3.919 8.388 1.00 79.62 90 THR A CA 1
ATOM 675 C C . THR A 1 90 ? 4.024 4.259 9.876 1.00 79.62 90 THR A C 1
ATOM 677 O O . THR A 1 90 ? 4.329 5.396 10.229 1.00 79.62 90 THR A O 1
ATOM 680 N N . LEU A 1 91 ? 3.733 3.301 10.761 1.00 79.44 91 LEU A N 1
ATOM 681 C CA . LEU A 1 91 ? 3.575 3.530 12.203 1.00 79.44 91 LEU A CA 1
ATOM 682 C C . LEU A 1 91 ? 4.721 2.957 13.051 1.00 79.44 91 LEU A C 1
ATOM 684 O O . LEU A 1 91 ? 4.866 3.356 14.209 1.00 79.44 91 LEU A O 1
ATOM 688 N N . GLY A 1 92 ? 5.543 2.068 12.488 1.00 80.56 92 GLY A N 1
ATOM 689 C CA . GLY A 1 92 ? 6.655 1.420 13.183 1.00 80.56 92 GLY A CA 1
ATOM 690 C C . GLY A 1 92 ? 6.224 0.369 14.212 1.00 80.56 92 GLY A C 1
ATOM 691 O O . GLY A 1 92 ? 5.042 0.098 14.424 1.00 80.56 92 GLY A O 1
ATOM 692 N N . GLU A 1 93 ? 7.207 -0.232 14.884 1.00 78.12 93 GLU A N 1
ATOM 693 C CA . GLU A 1 93 ? 6.989 -1.300 15.878 1.00 78.12 93 GLU A CA 1
ATOM 694 C C . GLU A 1 93 ? 6.215 -0.814 17.117 1.00 78.12 93 GLU A C 1
ATOM 696 O O . GLU A 1 93 ? 5.416 -1.554 17.689 1.00 78.12 93 GLU A O 1
ATOM 701 N N . ASN A 1 94 ? 6.362 0.466 17.472 1.00 79.50 94 ASN A N 1
ATOM 702 C CA . ASN A 1 94 ? 5.772 1.066 18.675 1.00 79.50 94 ASN A CA 1
ATOM 703 C C . ASN A 1 94 ? 4.346 1.610 18.461 1.00 79.50 94 ASN A C 1
ATOM 705 O O . ASN A 1 94 ? 3.846 2.394 19.272 1.00 79.50 94 ASN A O 1
ATOM 709 N N . TYR A 1 95 ? 3.659 1.219 17.381 1.00 77.81 95 TYR A N 1
ATOM 710 C CA . TYR A 1 95 ? 2.308 1.717 17.093 1.00 77.81 95 TYR A CA 1
ATOM 711 C C . TYR A 1 95 ? 1.308 1.407 18.225 1.00 77.81 95 TYR A C 1
ATOM 713 O O . TYR A 1 95 ? 0.426 2.220 18.505 1.00 77.81 95 TYR A O 1
ATOM 721 N N . ASN A 1 96 ? 1.479 0.274 18.919 1.00 76.88 96 ASN A N 1
ATOM 722 C CA . ASN A 1 96 ? 0.640 -0.129 20.051 1.00 76.88 96 ASN A CA 1
ATOM 723 C C . ASN A 1 96 ? 0.736 0.825 21.248 1.00 76.88 96 ASN A C 1
ATOM 725 O O . ASN A 1 96 ? -0.226 0.951 21.995 1.00 76.88 96 ASN A O 1
ATOM 729 N N . GLU A 1 97 ? 1.876 1.489 21.434 1.00 79.12 97 GLU A N 1
ATOM 730 C CA . GLU A 1 97 ? 2.106 2.421 22.544 1.00 79.12 97 GLU A CA 1
ATOM 731 C C . GLU A 1 97 ? 1.843 3.871 22.134 1.00 79.12 97 GLU A C 1
ATOM 733 O O . GLU A 1 97 ? 1.534 4.710 22.975 1.00 79.12 97 GLU A O 1
ATOM 738 N N . ARG A 1 98 ? 1.935 4.178 20.835 1.00 78.56 98 ARG A N 1
ATOM 739 C CA . ARG A 1 98 ? 1.777 5.546 20.327 1.00 78.56 98 ARG A CA 1
ATOM 740 C C . ARG A 1 98 ? 0.368 5.854 19.832 1.00 78.56 98 ARG A C 1
ATOM 742 O O . ARG A 1 98 ? -0.163 6.921 20.118 1.00 78.56 98 ARG A O 1
ATOM 749 N N . VAL A 1 99 ? -0.223 4.947 19.057 1.00 81.25 99 VAL A N 1
ATOM 750 C CA . VAL A 1 99 ? -1.462 5.205 18.305 1.00 81.25 99 VAL A CA 1
ATOM 751 C C . VAL A 1 99 ? -2.679 4.654 19.036 1.00 81.25 99 VAL A C 1
ATOM 753 O O . VAL A 1 99 ? -3.678 5.359 19.172 1.00 81.25 99 VAL A O 1
ATOM 756 N N . LEU A 1 100 ? -2.597 3.424 19.559 1.00 81.12 100 LEU A N 1
ATOM 757 C CA . LEU A 1 100 ? -3.739 2.807 20.241 1.00 81.12 100 LEU A CA 1
ATOM 758 C C . LEU A 1 100 ? -4.214 3.611 21.462 1.00 81.12 100 LEU A C 1
ATOM 760 O O . LEU A 1 100 ? -5.418 3.845 21.542 1.00 81.12 100 LEU A O 1
ATOM 764 N N . PRO A 1 101 ? -3.344 4.111 22.364 1.00 83.75 101 PRO A N 1
ATOM 765 C CA . PRO A 1 101 ? -3.788 4.946 23.479 1.00 83.75 101 PRO A CA 1
ATOM 766 C C . PRO A 1 101 ? -4.538 6.198 23.029 1.00 83.75 101 PRO A C 1
ATOM 768 O O . PRO A 1 101 ? -5.513 6.591 23.662 1.00 83.75 101 PRO A O 1
ATOM 771 N N . SER A 1 102 ? -4.133 6.805 21.909 1.00 85.38 102 SER A N 1
ATOM 772 C CA . SER A 1 102 ? -4.781 8.005 21.374 1.00 85.38 102 SER A CA 1
ATOM 773 C C . SER A 1 102 ? -6.227 7.721 20.950 1.00 85.38 102 SER A C 1
ATOM 775 O O . SER A 1 102 ? -7.144 8.371 21.455 1.00 85.38 102 SER A O 1
ATOM 777 N N . ILE A 1 103 ? -6.442 6.682 20.135 1.00 84.69 103 ILE A N 1
ATOM 778 C CA . ILE A 1 103 ? -7.779 6.269 19.669 1.00 84.69 103 ILE A CA 1
ATOM 779 C C . ILE A 1 103 ? -8.646 5.804 20.844 1.00 84.69 103 ILE A C 1
ATOM 781 O O . ILE A 1 103 ? -9.831 6.136 20.943 1.00 84.69 103 ILE A O 1
ATOM 785 N N . ILE A 1 104 ? -8.057 5.045 21.772 1.00 85.19 104 ILE A N 1
ATOM 786 C CA . ILE A 1 104 ? -8.751 4.564 22.966 1.00 85.19 104 ILE A CA 1
ATOM 787 C C . ILE A 1 104 ? -9.207 5.746 23.823 1.00 85.19 104 ILE A C 1
ATOM 789 O O . ILE A 1 104 ? -10.360 5.778 24.241 1.00 85.19 104 ILE A O 1
ATOM 793 N N . HIS A 1 105 ? -8.347 6.736 24.061 1.00 86.69 105 HIS A N 1
ATOM 794 C CA . HIS A 1 105 ? -8.703 7.916 24.843 1.00 86.69 105 HIS A CA 1
ATOM 795 C C . HIS A 1 105 ? -9.776 8.768 24.178 1.00 86.69 105 HIS A C 1
ATOM 797 O O . HIS A 1 105 ? -10.675 9.244 24.869 1.00 86.69 105 HIS A O 1
ATOM 803 N N . GLU A 1 106 ? -9.705 8.959 22.866 1.00 87.75 106 GLU A N 1
ATOM 804 C CA . GLU A 1 106 ? -10.705 9.723 22.124 1.00 87.75 106 GLU A CA 1
ATOM 805 C C . GLU A 1 106 ? -12.085 9.056 22.193 1.00 87.75 106 GLU A C 1
ATOM 807 O O . GLU A 1 106 ? -13.069 9.671 22.616 1.00 87.75 106 GLU A O 1
ATOM 812 N N . THR A 1 107 ? -12.147 7.766 21.858 1.00 87.94 107 THR A N 1
ATOM 813 C CA . THR A 1 107 ? -13.399 6.997 21.859 1.00 87.94 107 THR A CA 1
ATOM 814 C C . THR A 1 107 ? -13.975 6.852 23.262 1.00 87.94 107 THR A C 1
ATOM 816 O O . THR A 1 107 ? -15.172 7.062 23.459 1.00 87.94 107 THR A O 1
ATOM 819 N N . LEU A 1 108 ? -13.131 6.588 24.262 1.00 87.75 108 LEU A N 1
ATOM 820 C CA . LEU A 1 108 ? -13.552 6.480 25.654 1.00 87.75 108 LEU A CA 1
ATOM 821 C C . LEU A 1 108 ? -14.113 7.806 26.174 1.00 87.75 108 LEU A C 1
ATOM 823 O O . LEU A 1 108 ? -15.205 7.803 26.734 1.00 87.75 108 LEU A O 1
ATOM 827 N N . LYS A 1 109 ? -13.438 8.940 25.939 1.00 89.19 109 LYS A N 1
ATOM 828 C CA . LYS A 1 109 ? -13.960 10.266 26.323 1.00 89.19 109 LYS A CA 1
ATOM 829 C C . LYS A 1 109 ? -15.300 10.556 25.652 1.00 89.19 109 LYS A C 1
ATOM 831 O O . LYS A 1 109 ? -16.226 11.033 26.303 1.00 89.19 109 LYS A O 1
ATOM 836 N N . SER A 1 110 ? -15.425 10.211 24.370 1.00 89.81 110 SER A N 1
ATOM 837 C CA . SER A 1 110 ? -16.650 10.417 23.595 1.00 89.81 110 SER A CA 1
ATOM 838 C C . SER A 1 110 ? -17.841 9.606 24.112 1.00 89.81 110 SER A C 1
ATOM 840 O O . SER A 1 110 ? -18.971 10.081 24.038 1.00 89.81 110 SER A O 1
ATOM 842 N N . VAL A 1 111 ? -17.616 8.387 24.614 1.00 88.56 111 VAL A N 1
ATOM 843 C CA . VAL A 1 111 ? -18.684 7.553 25.188 1.00 88.56 111 VAL A CA 1
ATOM 844 C C . VAL A 1 111 ? -18.973 7.944 26.631 1.00 88.56 111 VAL A C 1
ATOM 846 O O . VAL A 1 111 ? -20.132 8.099 26.993 1.00 88.56 111 VAL A O 1
ATOM 849 N N . VAL A 1 112 ? -17.945 8.168 27.450 1.00 88.81 112 VAL A N 1
ATOM 850 C CA . VAL A 1 112 ? -18.101 8.525 28.870 1.00 88.81 112 VAL A CA 1
ATOM 851 C C . VAL A 1 112 ? -18.870 9.834 29.041 1.00 88.81 112 VAL A C 1
ATOM 853 O O . VAL A 1 112 ? -19.701 9.931 29.937 1.00 88.81 112 VAL A O 1
ATOM 856 N N . ALA A 1 113 ? -18.689 10.791 28.129 1.00 90.44 113 ALA A N 1
ATOM 857 C CA . ALA A 1 113 ? -19.460 12.032 28.108 1.00 90.44 113 ALA A CA 1
ATOM 858 C C . ALA A 1 113 ? -20.977 11.832 27.883 1.00 90.44 113 ALA A C 1
ATOM 860 O O . ALA A 1 113 ? -21.758 12.748 28.128 1.00 90.44 113 ALA A O 1
ATOM 861 N N . GLN A 1 114 ? -21.418 10.659 27.412 1.00 90.62 114 GLN A N 1
ATOM 862 C CA . GLN A 1 114 ? -22.834 10.360 27.162 1.00 90.62 114 GLN A CA 1
ATOM 863 C C . GLN A 1 114 ? -23.546 9.753 28.377 1.00 90.62 114 GLN A C 1
ATOM 865 O O . GLN A 1 114 ? -24.775 9.792 28.425 1.00 90.62 114 GLN A O 1
ATOM 870 N N . TYR A 1 115 ? -22.798 9.246 29.363 1.00 91.00 115 TYR A N 1
ATOM 871 C CA . TYR A 1 115 ? -23.328 8.556 30.541 1.00 91.00 115 TYR A CA 1
ATOM 872 C C . TYR A 1 115 ? -23.014 9.321 31.828 1.00 91.00 115 TYR A C 1
ATOM 874 O O . TYR A 1 115 ? -21.977 9.975 31.948 1.00 91.00 115 TYR A O 1
ATOM 882 N N . ASN A 1 116 ? -23.895 9.210 32.821 1.00 92.44 116 ASN A N 1
ATOM 883 C CA . ASN A 1 116 ? -23.613 9.714 34.168 1.00 92.44 116 ASN A CA 1
ATOM 884 C C . ASN A 1 116 ? -22.619 8.793 34.895 1.00 92.44 116 ASN A C 1
ATOM 886 O O . ASN A 1 116 ? -22.564 7.591 34.618 1.00 92.44 116 ASN A O 1
ATOM 890 N N . ALA A 1 117 ? -21.885 9.316 35.881 1.00 89.12 117 ALA A N 1
ATOM 891 C CA . ALA A 1 117 ? -20.891 8.537 36.627 1.00 89.12 117 ALA A CA 1
ATOM 892 C C . ALA A 1 117 ? -21.468 7.260 37.276 1.00 89.12 117 ALA A C 1
ATOM 894 O O . ALA A 1 117 ? -20.830 6.206 37.261 1.00 89.12 117 ALA A O 1
ATOM 895 N N . SER A 1 118 ? -22.707 7.317 37.775 1.00 89.50 118 SER A N 1
ATOM 896 C CA . SER A 1 118 ? -23.410 6.160 38.351 1.00 89.50 118 SER A CA 1
ATOM 897 C C . SER A 1 118 ? -23.748 5.076 37.318 1.00 89.50 118 SER A C 1
ATOM 899 O O . SER A 1 118 ? -23.689 3.880 37.622 1.00 89.50 118 SER A O 1
ATOM 901 N N . GLN A 1 119 ? -24.065 5.473 36.083 1.00 88.56 119 GLN A N 1
ATOM 902 C CA . GLN A 1 119 ? -24.400 4.563 34.982 1.00 88.56 119 GLN A CA 1
ATOM 903 C C . GLN A 1 119 ? -23.171 3.813 34.466 1.00 88.56 119 GLN A C 1
ATOM 905 O O . GLN A 1 119 ? -23.279 2.652 34.088 1.00 88.56 119 GLN A O 1
ATOM 910 N N . LEU A 1 120 ? -21.986 4.425 34.521 1.00 87.06 120 LEU A N 1
ATOM 911 C CA . LEU A 1 120 ? -20.731 3.779 34.116 1.00 87.06 120 LEU A CA 1
ATOM 912 C C . LEU A 1 120 ? -20.372 2.565 34.988 1.00 87.06 120 LEU A C 1
ATOM 914 O O . LEU A 1 120 ? -19.692 1.650 34.523 1.00 87.06 120 LEU A O 1
ATOM 918 N N . ILE A 1 121 ? -20.822 2.553 36.245 1.00 85.25 121 ILE A N 1
ATOM 919 C CA . ILE A 1 121 ? -20.623 1.435 37.176 1.00 85.25 121 ILE A CA 1
ATOM 920 C C . ILE A 1 121 ? -21.737 0.401 37.001 1.00 85.25 121 ILE A C 1
ATOM 922 O O . ILE A 1 121 ? -21.463 -0.792 36.883 1.00 85.25 121 ILE A O 1
ATOM 926 N N . THR A 1 122 ? -22.989 0.861 36.986 1.00 89.56 122 THR A N 1
ATOM 927 C CA . THR A 1 122 ? -24.173 -0.011 37.018 1.00 89.56 122 THR A CA 1
ATOM 928 C C . THR A 1 122 ? -24.490 -0.654 35.671 1.00 89.56 122 THR A C 1
ATOM 930 O O . THR A 1 122 ? -24.896 -1.808 35.633 1.00 89.56 122 THR A O 1
ATOM 933 N N . GLN A 1 123 ? -24.261 0.048 34.560 1.00 89.56 123 GLN A N 1
ATOM 934 C CA . GLN A 1 123 ? -24.596 -0.400 33.204 1.00 89.56 123 GLN A CA 1
ATOM 935 C C . GLN A 1 123 ? -23.345 -0.759 32.401 1.00 89.56 123 GLN A C 1
ATOM 937 O O . GLN A 1 123 ? -23.267 -0.527 31.194 1.00 89.56 123 GLN A O 1
ATOM 942 N N . ARG A 1 124 ? -22.339 -1.339 33.062 1.00 83.62 124 ARG A N 1
ATOM 943 C CA . ARG A 1 124 ? -21.072 -1.694 32.411 1.00 83.62 124 ARG A CA 1
ATOM 944 C C . ARG A 1 124 ? -21.268 -2.612 31.201 1.00 83.62 124 ARG A C 1
ATOM 946 O O . ARG A 1 124 ? -20.565 -2.458 30.207 1.00 83.62 124 ARG A O 1
ATOM 953 N N . GLU A 1 125 ? -22.247 -3.510 31.269 1.00 85.88 125 GLU A N 1
ATOM 954 C CA . GLU A 1 125 ? -22.596 -4.425 30.176 1.00 85.88 125 GLU A CA 1
ATOM 955 C C . GLU A 1 125 ? -23.169 -3.715 28.943 1.00 85.88 125 GLU A C 1
ATOM 957 O O . GLU A 1 125 ? -23.020 -4.222 27.839 1.00 85.88 125 GLU A O 1
ATOM 962 N N . ALA A 1 126 ? -23.747 -2.520 29.099 1.00 86.00 126 ALA A N 1
ATOM 963 C CA . ALA A 1 126 ? -24.197 -1.690 27.980 1.00 86.00 126 ALA A CA 1
ATOM 964 C C . ALA A 1 126 ? -23.092 -0.740 27.485 1.00 86.00 126 ALA A C 1
ATOM 966 O O . ALA A 1 126 ? -22.940 -0.511 26.285 1.00 86.00 126 ALA A O 1
ATOM 967 N N . VAL A 1 127 ? -22.279 -0.207 28.403 1.00 85.75 127 VAL A N 1
ATOM 968 C CA . VAL A 1 127 ? -21.218 0.759 28.080 1.00 85.75 127 VAL A CA 1
ATOM 969 C C . VAL A 1 127 ? -20.055 0.097 27.333 1.00 85.75 127 VAL A C 1
ATOM 971 O O . VAL A 1 127 ? -19.514 0.692 26.404 1.00 85.75 127 VAL A O 1
ATOM 974 N N . SER A 1 128 ? -19.663 -1.129 27.696 1.00 85.81 128 SER A N 1
ATOM 975 C CA . SER A 1 128 ? -18.545 -1.825 27.041 1.00 85.81 128 SER A CA 1
ATOM 976 C C . SER A 1 128 ? -18.771 -2.067 25.536 1.00 85.81 128 SER A C 1
ATOM 978 O O . SER A 1 128 ? -17.912 -1.641 24.760 1.00 85.81 128 SER A O 1
ATOM 980 N N . PRO A 1 129 ? -19.908 -2.639 25.092 1.00 86.81 129 PRO A N 1
ATOM 981 C CA . PRO A 1 129 ? -20.220 -2.772 23.668 1.00 86.81 129 PRO A CA 1
ATOM 982 C C . PRO A 1 129 ? -20.361 -1.426 22.953 1.00 86.81 129 PRO A C 1
ATOM 984 O O . PRO A 1 129 ? -19.974 -1.303 21.796 1.00 86.81 129 PRO A O 1
ATOM 987 N N . ALA A 1 130 ? -20.873 -0.392 23.631 1.00 86.62 130 ALA A N 1
ATOM 988 C CA . ALA A 1 130 ? -20.977 0.943 23.044 1.00 86.62 130 ALA A CA 1
ATOM 989 C C . ALA A 1 130 ? -19.595 1.553 22.736 1.00 86.62 130 ALA A C 1
ATOM 991 O O . ALA A 1 130 ? -19.422 2.195 21.699 1.00 86.62 130 ALA A O 1
ATOM 992 N N . ILE A 1 131 ? -18.602 1.334 23.608 1.00 86.44 131 ILE A N 1
ATOM 993 C CA . ILE A 1 131 ? -17.208 1.740 23.362 1.00 86.44 131 ILE A CA 1
ATOM 994 C C . ILE A 1 131 ? -16.626 0.966 22.180 1.00 86.44 131 ILE A C 1
ATOM 996 O O . ILE A 1 131 ? -16.021 1.578 21.301 1.00 86.44 131 ILE A O 1
ATOM 1000 N N . GLU A 1 132 ? -16.830 -0.350 22.136 1.00 85.25 132 GLU A N 1
ATOM 1001 C CA . GLU A 1 132 ? -16.346 -1.196 21.042 1.00 85.25 132 GLU A CA 1
ATOM 1002 C C . GLU A 1 132 ? -16.953 -0.784 19.697 1.00 85.25 132 GLU A C 1
ATOM 1004 O O . GLU A 1 132 ? -16.216 -0.503 18.756 1.00 85.25 132 GLU A O 1
ATOM 1009 N N . ALA A 1 133 ? -18.278 -0.642 19.618 1.00 87.75 133 ALA A N 1
ATOM 1010 C CA . ALA A 1 133 ? -18.969 -0.220 18.403 1.00 87.75 133 ALA A CA 1
ATOM 1011 C C . ALA A 1 133 ? -18.458 1.137 17.899 1.00 87.75 133 ALA A C 1
ATOM 1013 O O . ALA A 1 133 ? -18.271 1.333 16.699 1.00 87.75 133 ALA A O 1
ATOM 1014 N N . LYS A 1 134 ? -18.171 2.069 18.815 1.00 88.44 134 LYS A N 1
ATOM 1015 C CA . LYS A 1 134 ? -17.634 3.383 18.452 1.00 88.44 134 LYS A CA 1
ATOM 1016 C C . LYS A 1 134 ? -16.180 3.317 17.986 1.00 88.44 134 LYS A C 1
ATOM 1018 O O . LYS A 1 134 ? -15.813 4.053 17.074 1.00 88.44 134 LYS A O 1
ATOM 1023 N N . GLN A 1 135 ? -15.368 2.436 18.571 1.00 85.31 135 GLN A N 1
ATOM 1024 C CA . GLN A 1 135 ? -14.003 2.168 18.108 1.00 85.31 135 GLN A CA 1
ATOM 1025 C C . GLN A 1 135 ? -13.993 1.549 16.712 1.00 85.31 135 GLN A C 1
ATOM 1027 O O . GLN A 1 135 ? -13.252 2.021 15.852 1.00 85.31 135 GLN A O 1
ATOM 1032 N N . VAL A 1 136 ? -14.844 0.550 16.471 1.00 86.94 136 VAL A N 1
ATOM 1033 C CA . VAL A 1 136 ? -14.983 -0.091 15.158 1.00 86.94 136 VAL A CA 1
ATOM 1034 C C . VAL A 1 136 ? -15.446 0.926 14.118 1.00 86.94 136 VAL A C 1
ATOM 1036 O O . VAL A 1 136 ? -14.794 1.069 13.089 1.00 86.94 136 VAL A O 1
ATOM 1039 N N . ALA A 1 137 ? -16.483 1.714 14.411 1.00 86.75 137 ALA A N 1
ATOM 1040 C CA . ALA A 1 137 ? -16.977 2.740 13.493 1.00 86.75 137 ALA A CA 1
ATOM 1041 C C . ALA A 1 137 ? -15.913 3.805 13.165 1.00 86.75 137 ALA A C 1
ATOM 1043 O O . ALA A 1 137 ? -15.754 4.187 12.005 1.00 86.75 137 ALA A O 1
ATOM 1044 N N . ALA A 1 138 ? -15.153 4.268 14.165 1.00 84.38 138 ALA A N 1
ATOM 1045 C CA . ALA A 1 138 ? -14.055 5.210 13.946 1.00 84.38 138 ALA A CA 1
ATOM 1046 C C . ALA A 1 138 ? -12.950 4.598 13.068 1.00 84.38 138 ALA A C 1
ATOM 1048 O O . ALA A 1 138 ? -12.458 5.244 12.143 1.00 84.38 138 ALA A O 1
ATOM 1049 N N . GLN A 1 139 ? -12.597 3.335 13.313 1.00 82.75 139 GLN A N 1
ATOM 1050 C CA . GLN A 1 139 ? -11.595 2.619 12.530 1.00 82.75 139 GLN A CA 1
ATOM 1051 C C . GLN A 1 139 ? -12.046 2.386 11.080 1.00 82.75 139 GLN A C 1
ATOM 1053 O O . GLN A 1 139 ? -11.245 2.531 10.156 1.00 82.75 139 GLN A O 1
ATOM 1058 N N . GLU A 1 140 ? -13.312 2.032 10.865 1.00 84.00 140 GLU A N 1
ATOM 1059 C CA . GLU A 1 140 ? -13.889 1.837 9.534 1.00 84.00 140 GLU A CA 1
ATOM 1060 C C . GLU A 1 140 ? -13.937 3.140 8.739 1.00 84.00 140 GLU A C 1
ATOM 1062 O O . GLU A 1 140 ? -13.554 3.148 7.567 1.00 84.00 140 GLU A O 1
ATOM 1067 N N . ALA A 1 141 ? -14.325 4.246 9.378 1.00 84.44 141 ALA A N 1
ATOM 1068 C CA . ALA A 1 141 ? -14.308 5.565 8.756 1.00 84.44 141 ALA A CA 1
ATOM 1069 C C . ALA A 1 141 ? -12.891 5.958 8.307 1.00 84.44 141 ALA A C 1
ATOM 1071 O O . ALA A 1 141 ? -12.701 6.427 7.183 1.00 84.44 141 ALA A O 1
ATOM 1072 N N . GLU A 1 142 ? -11.882 5.714 9.146 1.00 82.19 142 GLU A N 1
ATOM 1073 C CA . GLU A 1 142 ? -10.493 6.034 8.815 1.00 82.19 142 GLU A CA 1
ATOM 1074 C C . GLU A 1 142 ? -9.940 5.123 7.709 1.00 82.19 142 GLU A C 1
ATOM 1076 O O . GLU A 1 142 ? -9.260 5.578 6.787 1.00 82.19 142 GLU A O 1
ATOM 1081 N N . ARG A 1 143 ? -10.310 3.837 7.728 1.00 81.12 143 ARG A N 1
ATOM 1082 C CA . ARG A 1 143 ? -9.966 2.891 6.662 1.00 81.12 143 ARG A CA 1
ATOM 1083 C C . ARG A 1 143 ? -10.599 3.286 5.329 1.00 81.12 143 ARG A C 1
ATOM 1085 O O . ARG A 1 143 ? -9.935 3.184 4.300 1.00 81.12 143 ARG A O 1
ATOM 1092 N N . ALA A 1 144 ? -11.855 3.728 5.333 1.00 84.00 144 ALA A N 1
ATOM 1093 C CA . ALA A 1 144 ? -12.547 4.164 4.125 1.00 84.00 144 ALA A CA 1
ATOM 1094 C C . ALA A 1 144 ? -11.836 5.361 3.477 1.00 84.00 144 ALA A C 1
ATOM 1096 O O . ALA A 1 144 ? -11.585 5.336 2.271 1.00 84.00 144 ALA A O 1
ATOM 1097 N N . LYS A 1 145 ? -11.421 6.355 4.278 1.00 85.69 145 LYS A N 1
ATOM 1098 C CA . LYS A 1 145 ? -10.617 7.492 3.795 1.00 85.69 145 LYS A CA 1
ATOM 1099 C C . LYS A 1 145 ? -9.313 7.029 3.150 1.00 85.69 145 LYS A C 1
ATOM 1101 O O . LYS A 1 145 ? -9.007 7.450 2.040 1.00 85.69 145 LYS A O 1
ATOM 1106 N N . PHE A 1 146 ? -8.588 6.118 3.800 1.00 83.38 146 PHE A N 1
ATOM 1107 C CA . PHE A 1 146 ? -7.319 5.607 3.279 1.00 83.38 146 PHE A CA 1
ATOM 1108 C C . PHE A 1 146 ? -7.474 4.861 1.945 1.00 83.38 146 PHE A C 1
ATOM 1110 O O . PHE A 1 146 ? -6.637 4.997 1.057 1.00 83.38 146 PHE A O 1
ATOM 1117 N N . VAL A 1 147 ? -8.545 4.078 1.771 1.00 85.88 147 VAL A N 1
ATOM 1118 C CA . VAL A 1 147 ? -8.813 3.372 0.505 1.00 85.88 147 VAL A CA 1
ATOM 1119 C C . VAL A 1 147 ? -9.081 4.359 -0.631 1.00 85.88 147 VAL A C 1
ATOM 1121 O O . VAL A 1 147 ? -8.537 4.187 -1.722 1.00 85.88 147 VAL A O 1
ATOM 1124 N N . VAL A 1 148 ? -9.880 5.398 -0.373 1.00 91.50 148 VAL A N 1
ATOM 1125 C CA . VAL A 1 148 ? -10.161 6.450 -1.360 1.00 91.50 148 VAL A CA 1
ATOM 1126 C C . VAL A 1 148 ? -8.886 7.218 -1.702 1.00 91.50 148 VAL A C 1
ATOM 1128 O O . VAL A 1 148 ? -8.567 7.369 -2.878 1.00 91.50 148 VAL A O 1
ATOM 1131 N N . GLU A 1 149 ? -8.114 7.631 -0.696 1.00 86.56 149 GLU A N 1
ATOM 1132 C CA . GLU A 1 149 ? -6.853 8.347 -0.896 1.00 86.56 149 GLU A CA 1
ATOM 1133 C C . GLU A 1 149 ? -5.855 7.518 -1.711 1.00 86.56 149 GLU A C 1
ATOM 1135 O O . GLU A 1 149 ? -5.261 8.021 -2.663 1.00 86.56 149 GLU A O 1
ATOM 1140 N N . LYS A 1 150 ? -5.715 6.226 -1.397 1.00 88.00 150 LYS A N 1
ATOM 1141 C CA . LYS A 1 150 ? -4.860 5.316 -2.160 1.00 88.00 150 LYS A CA 1
ATOM 1142 C C . LYS A 1 150 ? -5.303 5.225 -3.622 1.00 88.00 150 LYS A C 1
ATOM 1144 O O . LYS A 1 150 ? -4.469 5.342 -4.514 1.00 88.00 150 LYS A O 1
ATOM 1149 N N . ALA A 1 151 ? -6.603 5.073 -3.874 1.00 89.81 151 ALA A N 1
ATOM 1150 C CA . ALA A 1 151 ? -7.136 5.023 -5.234 1.00 89.81 151 ALA A CA 1
ATOM 1151 C C . ALA A 1 151 ? -6.888 6.335 -6.002 1.00 89.81 151 ALA A C 1
ATOM 1153 O O . ALA A 1 151 ? -6.559 6.311 -7.191 1.00 89.81 151 ALA A O 1
ATOM 1154 N N . GLU A 1 152 ? -6.994 7.486 -5.332 1.00 93.81 152 GLU A N 1
ATOM 1155 C CA . GLU A 1 152 ? -6.643 8.775 -5.927 1.00 93.81 152 GLU A CA 1
ATOM 1156 C C . GLU A 1 152 ? -5.150 8.890 -6.241 1.00 93.81 152 GLU A C 1
ATOM 1158 O O . GLU A 1 152 ? -4.793 9.362 -7.323 1.00 93.81 152 GLU A O 1
ATOM 1163 N N . GLN A 1 153 ? -4.275 8.469 -5.325 1.00 90.19 153 GLN A N 1
ATOM 1164 C CA . GLN A 1 153 ? -2.828 8.494 -5.534 1.00 90.19 153 GLN A CA 1
ATOM 1165 C C . GLN A 1 153 ? -2.410 7.577 -6.686 1.00 90.19 153 GLN A C 1
ATOM 1167 O O . GLN A 1 153 ? -1.662 8.013 -7.562 1.00 90.19 153 GLN A O 1
ATOM 1172 N N . ASP A 1 154 ? -2.946 6.357 -6.744 1.00 87.69 154 ASP A N 1
ATOM 1173 C CA . ASP A 1 154 ? -2.682 5.408 -7.828 1.00 87.69 154 ASP A CA 1
ATOM 1174 C C . ASP A 1 154 ? -3.137 5.988 -9.177 1.00 87.69 154 ASP A C 1
ATOM 1176 O O . ASP A 1 154 ? -2.385 5.975 -10.155 1.00 87.69 154 ASP A O 1
ATOM 1180 N N . LYS A 1 155 ? -4.324 6.611 -9.224 1.00 95.00 155 LYS A N 1
ATOM 1181 C CA . LYS A 1 155 ? -4.816 7.307 -10.423 1.00 95.00 155 LYS A CA 1
ATOM 1182 C C . LYS A 1 155 ? -3.884 8.444 -10.846 1.00 95.00 155 LYS A C 1
ATOM 1184 O O . LYS A 1 155 ? -3.556 8.556 -12.028 1.00 95.00 155 LYS A O 1
ATOM 1189 N N . ARG A 1 156 ? -3.449 9.289 -9.904 1.00 94.44 156 ARG A N 1
ATOM 1190 C CA . ARG A 1 156 ? -2.518 10.397 -10.184 1.00 94.44 156 ARG A CA 1
ATOM 1191 C C . ARG A 1 156 ? -1.176 9.873 -10.692 1.00 94.44 156 ARG A C 1
ATOM 1193 O O . ARG A 1 156 ? -0.662 10.410 -11.667 1.00 94.44 156 ARG A O 1
ATOM 1200 N N . SER A 1 157 ? -0.654 8.803 -10.094 1.00 94.38 157 SER A N 1
ATOM 1201 C CA . SER A 1 157 ? 0.582 8.142 -10.523 1.00 94.38 157 SER A CA 1
ATOM 1202 C C . SER A 1 157 ? 0.489 7.648 -11.968 1.00 94.38 157 SER A C 1
ATOM 1204 O O . SER A 1 157 ? 1.366 7.945 -12.778 1.00 94.38 157 SER A O 1
ATOM 1206 N N . VAL A 1 158 ? -0.612 6.982 -12.338 1.00 96.12 158 VAL A N 1
ATOM 1207 C CA . VAL A 1 158 ? -0.837 6.509 -13.714 1.00 96.12 158 VAL A CA 1
ATOM 1208 C C . VAL A 1 158 ? -0.901 7.669 -14.707 1.00 96.12 158 VAL A C 1
ATOM 1210 O O . VAL A 1 158 ? -0.263 7.598 -15.754 1.00 96.12 158 VAL A O 1
ATOM 1213 N N . VAL A 1 159 ? -1.619 8.750 -14.383 1.00 96.75 159 VAL A N 1
ATOM 1214 C CA . VAL A 1 159 ? -1.724 9.926 -15.265 1.00 96.75 159 VAL A CA 1
ATOM 1215 C C . VAL A 1 159 ? -0.372 10.616 -15.435 1.00 96.75 159 VAL A C 1
ATOM 1217 O O . VAL A 1 159 ? 0.022 10.896 -16.563 1.00 96.75 159 VAL A O 1
ATOM 1220 N N . ILE A 1 160 ? 0.358 10.855 -14.342 1.00 95.00 160 ILE A N 1
ATOM 1221 C CA . ILE A 1 160 ? 1.683 11.490 -14.382 1.00 95.00 160 ILE A CA 1
ATOM 1222 C C . ILE A 1 160 ? 2.662 10.623 -15.173 1.00 95.00 160 ILE A C 1
ATOM 1224 O O . ILE A 1 160 ? 3.397 11.143 -16.009 1.00 95.00 160 ILE A O 1
ATOM 1228 N N . ARG A 1 161 ? 2.645 9.302 -14.962 1.00 95.25 161 ARG A N 1
ATOM 1229 C CA . ARG A 1 161 ? 3.478 8.363 -15.716 1.00 95.25 161 ARG A CA 1
ATOM 1230 C C . ARG A 1 161 ? 3.145 8.397 -17.205 1.00 95.25 161 ARG A C 1
ATOM 1232 O O . ARG A 1 161 ? 4.054 8.564 -18.008 1.00 95.25 161 ARG A O 1
ATOM 1239 N N . ALA A 1 162 ? 1.864 8.334 -17.568 1.00 95.31 162 ALA A N 1
ATOM 1240 C CA . ALA A 1 162 ? 1.426 8.405 -18.961 1.00 95.31 162 ALA A CA 1
ATOM 1241 C C . ALA A 1 162 ? 1.801 9.744 -19.624 1.00 95.31 162 ALA A C 1
ATOM 1243 O O . ALA A 1 162 ? 2.250 9.767 -20.767 1.00 95.31 162 ALA A O 1
ATOM 1244 N N . GLN A 1 163 ? 1.673 10.864 -18.908 1.00 96.38 163 GLN A N 1
ATOM 1245 C CA . GLN A 1 163 ? 2.108 12.180 -19.388 1.00 96.38 163 GLN A CA 1
ATOM 1246 C C . GLN A 1 163 ? 3.631 12.261 -19.544 1.00 96.38 163 GLN A C 1
ATOM 1248 O O . GLN A 1 163 ? 4.114 12.803 -20.537 1.00 96.38 163 GLN A O 1
ATOM 1253 N N . GLY A 1 164 ? 4.384 11.706 -18.592 1.00 97.44 164 GLY A N 1
ATOM 1254 C CA . GLY A 1 164 ? 5.840 11.618 -18.652 1.00 97.44 164 GLY A CA 1
ATOM 1255 C C . GLY A 1 164 ? 6.316 10.776 -19.834 1.00 97.44 164 GLY A C 1
ATOM 1256 O O . GLY A 1 164 ? 7.191 11.210 -20.580 1.00 97.44 164 GLY A O 1
ATOM 1257 N N . GLU A 1 165 ? 5.691 9.619 -20.062 1.00 94.00 165 GLU A N 1
ATOM 1258 C CA . GLU A 1 165 ? 5.950 8.741 -21.207 1.00 94.00 165 GLU A CA 1
ATOM 1259 C C . GLU A 1 165 ? 5.603 9.438 -22.531 1.00 94.00 165 GLU A C 1
ATOM 1261 O O . GLU A 1 165 ? 6.434 9.472 -23.437 1.00 94.00 165 GLU A O 1
ATOM 1266 N N . ALA A 1 166 ? 4.433 10.079 -22.631 1.00 95.38 166 ALA A N 1
ATOM 1267 C CA . ALA A 1 166 ? 4.029 10.822 -23.824 1.00 95.38 166 ALA A CA 1
ATOM 1268 C C . ALA A 1 166 ? 4.984 11.986 -24.131 1.00 95.38 166 ALA A C 1
ATOM 1270 O O . ALA A 1 166 ? 5.396 12.172 -25.277 1.00 95.38 166 ALA A O 1
ATOM 1271 N N . LYS A 1 167 ? 5.382 12.758 -23.111 1.00 95.44 167 LYS A N 1
ATOM 1272 C CA . LYS A 1 167 ? 6.322 13.869 -23.285 1.00 95.44 167 LYS A CA 1
ATOM 1273 C C . LYS A 1 167 ? 7.719 13.373 -23.653 1.00 95.44 167 LYS A C 1
ATOM 1275 O O . LYS A 1 167 ? 8.359 13.975 -24.512 1.00 95.44 167 LYS A O 1
ATOM 1280 N N . SER A 1 168 ? 8.167 12.273 -23.051 1.00 94.12 168 SER A N 1
ATOM 1281 C CA . SER A 1 168 ? 9.428 11.613 -23.397 1.00 94.12 168 SER A CA 1
ATOM 1282 C C . SER A 1 168 ? 9.422 11.148 -24.853 1.00 94.12 168 SER A C 1
ATOM 1284 O O . SER A 1 168 ? 10.322 11.497 -25.611 1.00 94.12 168 SER A O 1
ATOM 1286 N N . ALA A 1 169 ? 8.355 10.471 -25.289 1.00 91.44 169 ALA A N 1
ATOM 1287 C CA . ALA A 1 169 ? 8.195 10.033 -26.672 1.00 91.44 169 ALA A CA 1
ATOM 1288 C C . ALA A 1 169 ? 8.205 11.214 -27.658 1.00 91.44 169 ALA A C 1
ATOM 1290 O O . ALA A 1 169 ? 8.856 11.135 -28.698 1.00 91.44 169 ALA A O 1
ATOM 1291 N N . GLN A 1 170 ? 7.555 12.334 -27.319 1.00 92.44 170 GLN A N 1
ATOM 1292 C CA . GLN A 1 170 ? 7.603 13.557 -28.128 1.00 92.44 170 GLN A CA 1
ATOM 1293 C C . GLN A 1 170 ? 9.017 14.139 -28.229 1.00 92.44 170 GLN A C 1
ATOM 1295 O O . GLN A 1 170 ? 9.448 14.494 -29.322 1.00 92.44 170 GLN A O 1
ATOM 1300 N N . LEU A 1 171 ? 9.740 14.241 -27.110 1.00 89.06 171 LEU A N 1
ATOM 1301 C CA . LEU A 1 171 ? 11.103 14.779 -27.086 1.00 89.06 171 LEU A CA 1
ATOM 1302 C C . LEU A 1 171 ? 12.079 13.878 -27.849 1.00 89.06 171 LEU A C 1
ATOM 1304 O O . LEU A 1 171 ? 12.900 14.378 -28.613 1.00 89.06 171 LEU A O 1
ATOM 1308 N N . ILE A 1 172 ? 11.952 12.558 -27.696 1.00 84.81 172 ILE A N 1
ATOM 1309 C CA . ILE A 1 172 ? 12.728 11.580 -28.463 1.00 84.81 172 ILE A CA 1
ATOM 1310 C C . ILE A 1 172 ? 12.395 11.705 -29.953 1.00 84.81 172 ILE A C 1
ATOM 1312 O O . ILE A 1 172 ? 13.307 11.773 -30.770 1.00 84.81 172 ILE A O 1
ATOM 1316 N N . GLY A 1 173 ? 11.113 11.806 -30.314 1.00 86.31 173 GLY A N 1
ATOM 1317 C CA . GLY A 1 173 ? 10.680 12.007 -31.699 1.00 86.31 173 GLY A CA 1
ATOM 1318 C C . GLY A 1 173 ? 11.242 13.291 -32.317 1.00 86.31 173 GLY A C 1
ATOM 1319 O O . GLY A 1 173 ? 11.719 13.273 -33.449 1.00 86.31 173 GLY A O 1
ATOM 1320 N N . GLN A 1 174 ? 11.267 14.390 -31.559 1.00 87.94 174 GLN A N 1
ATOM 1321 C CA . GLN A 1 174 ? 11.893 15.645 -31.985 1.00 87.94 174 GLN A CA 1
ATOM 1322 C C . GLN A 1 174 ? 13.412 15.499 -32.149 1.00 87.94 174 GLN A C 1
ATOM 1324 O O . GLN A 1 174 ? 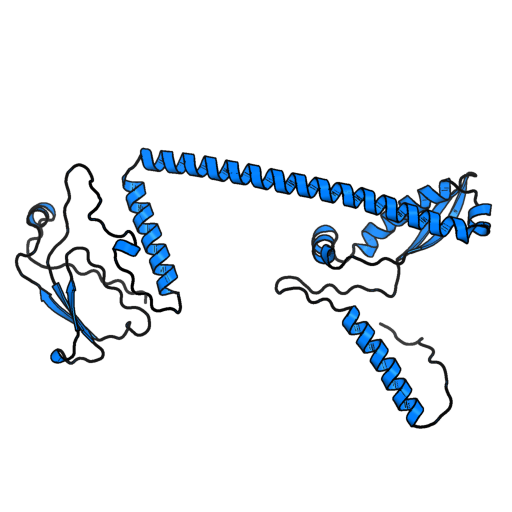13.960 15.945 -33.153 1.00 87.94 174 GLN A O 1
ATOM 1329 N N . ALA A 1 175 ? 14.099 14.836 -31.214 1.00 83.06 175 ALA A N 1
ATOM 1330 C CA . ALA A 1 175 ? 15.538 14.585 -31.309 1.00 83.06 175 ALA A CA 1
ATOM 1331 C C . ALA A 1 175 ? 15.903 13.717 -32.528 1.00 83.06 175 ALA A C 1
ATOM 1333 O O . ALA A 1 175 ? 16.873 14.012 -33.224 1.00 83.06 175 ALA A O 1
ATOM 1334 N N . ILE A 1 176 ? 15.086 12.702 -32.822 1.00 82.12 176 ILE A N 1
ATOM 1335 C CA . ILE A 1 176 ? 15.188 11.847 -34.012 1.00 82.12 176 ILE A CA 1
ATOM 1336 C C . ILE A 1 176 ? 15.004 12.662 -35.294 1.00 82.12 176 ILE A C 1
ATOM 1338 O O . ILE A 1 176 ? 15.795 12.527 -36.223 1.00 82.12 176 ILE A O 1
ATOM 1342 N N . SER A 1 177 ? 13.976 13.516 -35.339 1.00 82.75 177 SER A N 1
ATOM 1343 C CA . SER A 1 177 ? 13.693 14.354 -36.509 1.00 82.75 177 SER A CA 1
ATOM 1344 C C . SER A 1 177 ? 14.806 15.366 -36.781 1.00 82.75 177 SER A C 1
ATOM 1346 O O . SER A 1 177 ? 15.036 15.716 -37.935 1.00 82.75 177 SER A O 1
ATOM 1348 N N . ASN A 1 178 ? 15.475 15.849 -35.733 1.00 86.00 178 ASN A N 1
ATOM 1349 C CA . ASN A 1 178 ? 16.514 16.869 -35.845 1.00 86.00 178 ASN A CA 1
ATOM 1350 C C . ASN A 1 178 ? 17.876 16.298 -36.264 1.00 86.00 178 ASN A C 1
ATOM 1352 O O . ASN A 1 178 ? 18.669 17.024 -36.860 1.00 86.00 178 ASN A O 1
ATOM 1356 N N . ASN A 1 179 ? 18.182 15.035 -35.943 1.00 82.88 179 ASN A N 1
ATOM 1357 C CA . ASN A 1 179 ? 19.457 14.417 -36.303 1.00 82.88 179 ASN A CA 1
ATOM 1358 C C . ASN A 1 179 ? 19.297 12.930 -36.687 1.00 82.88 179 ASN A C 1
ATOM 1360 O O . ASN A 1 179 ? 19.160 12.083 -35.799 1.00 82.88 179 ASN A O 1
ATOM 1364 N N . PRO A 1 180 ? 19.407 12.570 -37.981 1.00 76.38 180 PRO A N 1
ATOM 1365 C CA . PRO A 1 180 ? 19.295 11.181 -38.427 1.00 76.38 180 PRO A CA 1
ATOM 1366 C C . PRO A 1 180 ? 20.408 10.268 -37.879 1.00 76.38 180 PRO A C 1
ATOM 1368 O O . PRO A 1 180 ? 20.178 9.068 -37.730 1.00 76.38 180 PRO A O 1
ATOM 1371 N N . ALA A 1 181 ? 21.570 10.811 -37.484 1.00 78.12 181 ALA A N 1
ATOM 1372 C CA . ALA A 1 181 ? 22.648 10.041 -36.850 1.00 78.12 181 ALA A CA 1
ATOM 1373 C C . ALA A 1 181 ? 22.264 9.496 -35.458 1.00 78.12 181 ALA A C 1
ATOM 1375 O O . ALA A 1 181 ? 22.841 8.522 -34.971 1.00 78.12 181 ALA A O 1
ATOM 1376 N N . PHE A 1 182 ? 21.265 10.103 -34.809 1.00 77.88 182 PHE A N 1
ATOM 1377 C CA . PHE A 1 182 ? 20.766 9.644 -33.515 1.00 77.88 182 PHE A CA 1
ATOM 1378 C C . PHE A 1 182 ? 20.048 8.291 -33.628 1.00 77.88 182 PHE A C 1
ATOM 1380 O O . PHE A 1 182 ? 20.186 7.445 -32.746 1.00 77.88 182 PHE A O 1
ATOM 1387 N N . ILE A 1 183 ? 19.332 8.042 -34.731 1.00 76.38 183 ILE A N 1
ATOM 1388 C CA . ILE A 1 183 ? 18.668 6.753 -34.983 1.00 76.38 183 ILE A CA 1
ATOM 1389 C C . ILE A 1 183 ? 19.689 5.634 -35.157 1.00 76.38 183 ILE A C 1
ATOM 1391 O O . ILE A 1 183 ? 19.526 4.563 -34.574 1.00 76.38 183 ILE A O 1
ATOM 1395 N N . THR A 1 184 ? 20.749 5.881 -35.924 1.00 74.62 184 THR A N 1
ATOM 1396 C CA . THR A 1 184 ? 21.851 4.932 -36.119 1.00 74.62 184 THR A CA 1
ATOM 1397 C C . THR A 1 184 ? 22.517 4.590 -34.794 1.00 74.62 184 THR A C 1
ATOM 1399 O O . THR A 1 184 ? 22.670 3.414 -34.472 1.00 74.62 184 THR A O 1
ATOM 1402 N N . LEU A 1 185 ? 22.839 5.602 -33.981 1.00 78.81 185 LEU A N 1
ATOM 1403 C CA . LEU A 1 185 ? 23.436 5.391 -32.663 1.00 78.81 185 LEU A CA 1
ATOM 1404 C C . LEU A 1 185 ? 22.520 4.567 -31.745 1.00 78.81 185 LEU A C 1
ATOM 1406 O O . LEU A 1 185 ? 22.972 3.599 -31.139 1.00 78.81 185 LEU A O 1
ATOM 1410 N N . ARG A 1 186 ? 21.221 4.890 -31.686 1.00 76.19 186 ARG A N 1
ATOM 1411 C CA . ARG A 1 186 ? 20.247 4.146 -30.869 1.00 76.19 186 ARG A CA 1
ATOM 1412 C C . ARG A 1 186 ? 20.070 2.697 -31.323 1.00 76.19 186 ARG A C 1
ATOM 1414 O O . ARG A 1 186 ? 19.923 1.827 -30.468 1.00 76.19 186 ARG A O 1
ATOM 1421 N N . LYS A 1 187 ? 20.115 2.424 -32.632 1.00 74.75 187 LYS A N 1
ATOM 1422 C CA . LYS A 1 187 ? 20.107 1.054 -33.175 1.00 74.75 187 LYS A CA 1
ATOM 1423 C C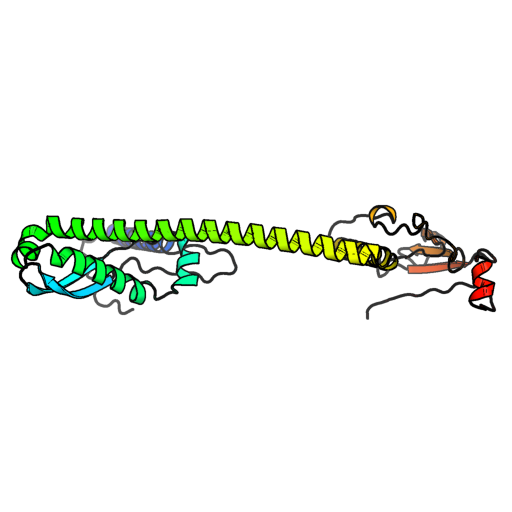 . LYS A 1 187 ? 21.347 0.269 -32.733 1.00 74.75 187 LYS A C 1
ATOM 1425 O O . LYS A 1 187 ? 21.204 -0.845 -32.241 1.00 74.75 187 LYS A O 1
ATOM 1430 N N . ILE A 1 188 ? 22.538 0.869 -32.823 1.00 78.31 188 ILE A N 1
ATOM 1431 C CA . ILE A 1 188 ? 23.797 0.247 -32.373 1.00 78.31 188 ILE A CA 1
ATOM 1432 C C . ILE A 1 188 ? 23.772 -0.015 -30.857 1.00 78.31 188 ILE A C 1
ATOM 1434 O O . ILE A 1 188 ? 24.181 -1.084 -30.405 1.00 78.31 188 ILE A O 1
ATOM 1438 N N . GLU A 1 189 ? 23.268 0.929 -30.057 1.00 77.94 189 GLU A N 1
ATOM 1439 C CA . GLU A 1 189 ? 23.129 0.759 -28.605 1.00 77.94 189 GLU A CA 1
ATOM 1440 C C . GLU A 1 189 ? 22.166 -0.374 -28.238 1.00 77.94 189 GLU A C 1
ATOM 1442 O O . GLU A 1 189 ? 22.509 -1.204 -27.394 1.00 77.94 189 GLU A O 1
ATOM 1447 N N . ALA A 1 190 ? 21.000 -0.436 -28.889 1.00 79.62 190 ALA A N 1
ATOM 1448 C CA . ALA A 1 190 ? 20.018 -1.496 -28.679 1.00 79.62 190 ALA A CA 1
ATOM 1449 C C . ALA A 1 190 ? 20.579 -2.869 -29.077 1.00 79.62 190 ALA A C 1
ATOM 1451 O O . ALA A 1 190 ? 20.482 -3.822 -28.306 1.00 79.62 190 ALA A O 1
ATOM 1452 N N . ALA A 1 191 ? 21.245 -2.960 -30.232 1.00 77.50 191 ALA A N 1
ATOM 1453 C CA . ALA A 1 191 ? 21.913 -4.179 -30.677 1.00 77.50 191 ALA A CA 1
ATOM 1454 C C . ALA A 1 191 ? 22.982 -4.648 -29.677 1.00 77.50 191 ALA A C 1
ATOM 1456 O O . ALA A 1 191 ? 23.053 -5.832 -29.343 1.00 77.50 191 ALA A O 1
ATOM 1457 N N . ARG A 1 192 ? 23.784 -3.717 -29.139 1.00 81.75 192 ARG A N 1
ATOM 1458 C CA . ARG A 1 192 ? 24.784 -4.007 -28.101 1.00 81.75 192 ARG A CA 1
ATOM 1459 C C . ARG A 1 192 ? 24.137 -4.514 -26.811 1.00 81.75 192 ARG A C 1
ATOM 1461 O O . ARG A 1 192 ? 24.654 -5.450 -26.207 1.00 81.75 192 ARG A O 1
ATOM 1468 N N . GLU A 1 193 ? 23.032 -3.913 -26.375 1.00 79.44 193 GLU A N 1
ATOM 1469 C CA . GLU A 1 193 ? 22.303 -4.317 -25.164 1.00 79.44 193 GLU A CA 1
ATOM 1470 C C . GLU A 1 193 ? 21.675 -5.712 -25.308 1.00 79.44 193 GLU A C 1
ATOM 1472 O O . GLU A 1 193 ? 21.800 -6.548 -24.406 1.00 79.44 193 GLU A O 1
ATOM 1477 N N . ILE A 1 194 ? 21.078 -6.002 -26.468 1.00 77.88 194 ILE A N 1
ATOM 1478 C CA . ILE A 1 194 ? 20.542 -7.325 -26.815 1.00 77.88 194 ILE A CA 1
ATOM 1479 C C . ILE A 1 194 ? 21.673 -8.361 -26.828 1.00 77.88 194 ILE A C 1
ATOM 1481 O O . ILE A 1 194 ? 21.574 -9.393 -26.160 1.00 77.88 194 ILE A O 1
ATOM 1485 N N . ALA A 1 195 ? 22.787 -8.061 -27.501 1.00 75.81 195 ALA A N 1
ATOM 1486 C CA . ALA A 1 195 ? 23.956 -8.935 -27.541 1.00 75.81 195 ALA A CA 1
ATOM 1487 C C . ALA A 1 195 ? 24.535 -9.193 -26.139 1.00 75.81 195 ALA A C 1
ATOM 1489 O O . ALA A 1 195 ? 24.884 -10.329 -25.813 1.00 75.81 195 ALA A O 1
ATOM 1490 N N . GLN A 1 196 ? 24.591 -8.173 -25.276 1.00 81.81 196 GLN A N 1
ATOM 1491 C CA . GLN A 1 196 ? 25.069 -8.308 -23.900 1.00 81.81 196 GLN A CA 1
ATOM 1492 C C . GLN A 1 196 ? 24.133 -9.175 -23.046 1.00 81.81 196 GLN A C 1
ATOM 1494 O O . GLN A 1 196 ? 24.601 -10.037 -22.298 1.00 81.81 196 GLN A O 1
ATOM 1499 N N . THR A 1 197 ? 22.820 -8.975 -23.172 1.00 76.69 197 THR A N 1
ATOM 1500 C CA . THR A 1 197 ? 21.798 -9.752 -22.456 1.00 76.69 197 THR A CA 1
ATOM 1501 C C . THR A 1 197 ? 21.845 -11.223 -22.865 1.00 76.69 197 THR A C 1
ATOM 1503 O O . THR A 1 197 ? 21.790 -12.108 -22.011 1.00 76.69 197 THR A O 1
ATOM 1506 N N . ILE A 1 198 ? 22.024 -11.497 -24.159 1.00 71.56 198 ILE A N 1
ATOM 1507 C CA . ILE A 1 198 ? 22.069 -12.860 -24.698 1.00 71.56 198 ILE A CA 1
ATOM 1508 C C . ILE A 1 198 ? 23.402 -13.546 -24.384 1.00 71.56 198 ILE A C 1
ATOM 1510 O O . ILE A 1 198 ? 23.397 -14.715 -24.003 1.00 71.56 198 ILE A O 1
ATOM 1514 N N . SER A 1 199 ? 24.525 -12.822 -24.434 1.00 73.88 199 SER A N 1
ATOM 1515 C CA . SER A 1 199 ? 25.848 -13.318 -24.019 1.00 73.88 199 SER A CA 1
ATOM 1516 C C . SER A 1 199 ? 25.874 -13.764 -22.550 1.00 73.88 199 SER A C 1
ATOM 1518 O O . SER A 1 199 ? 26.506 -14.764 -22.208 1.00 73.88 199 SER A O 1
ATOM 1520 N N . ASN A 1 200 ? 25.141 -13.053 -21.687 1.00 76.94 200 ASN A N 1
ATOM 1521 C CA . ASN A 1 200 ? 24.985 -13.394 -20.273 1.00 76.94 200 ASN A CA 1
ATOM 1522 C C . ASN A 1 200 ? 23.933 -14.491 -20.022 1.00 76.94 200 ASN A C 1
ATOM 1524 O O . ASN A 1 200 ? 23.847 -15.013 -18.909 1.00 76.94 200 ASN A O 1
ATOM 1528 N N . SER A 1 201 ? 23.120 -14.840 -21.023 1.00 70.69 201 SER A N 1
ATOM 1529 C CA . SER A 1 201 ? 22.097 -15.874 -20.889 1.00 70.69 201 SER A CA 1
ATOM 1530 C C . SER A 1 201 ? 22.718 -17.277 -20.952 1.00 70.69 201 SER A C 1
ATOM 1532 O O . SER A 1 201 ? 23.660 -17.536 -21.698 1.00 70.69 201 SER A O 1
ATOM 1534 N N . ALA A 1 202 ? 22.186 -18.218 -20.167 1.00 66.19 202 ALA A N 1
ATOM 1535 C CA . ALA A 1 202 ? 22.673 -19.603 -20.143 1.00 66.19 202 ALA A CA 1
ATOM 1536 C C . ALA A 1 202 ? 22.292 -20.415 -21.403 1.00 66.19 202 ALA A C 1
ATOM 1538 O O . ALA A 1 202 ? 22.780 -21.533 -21.589 1.00 66.19 202 ALA A O 1
ATOM 1539 N N . ASN A 1 203 ? 21.432 -19.863 -22.267 1.00 63.38 203 ASN A N 1
ATOM 1540 C CA . ASN A 1 203 ? 20.930 -20.518 -23.470 1.00 63.38 203 ASN A CA 1
ATOM 1541 C C . ASN A 1 203 ? 21.819 -20.202 -24.680 1.00 63.38 203 ASN A C 1
ATOM 1543 O O . ASN A 1 203 ? 22.183 -19.055 -24.923 1.00 63.38 203 ASN A O 1
ATOM 1547 N N . LYS A 1 204 ? 22.145 -21.223 -25.483 1.00 55.22 204 LYS A N 1
ATOM 1548 C CA . LYS A 1 204 ? 22.837 -21.026 -26.765 1.00 55.22 204 LYS A CA 1
ATOM 1549 C C . LYS A 1 204 ? 21.832 -20.572 -27.817 1.00 55.22 204 LYS A C 1
ATOM 1551 O O . LYS A 1 204 ? 21.111 -21.401 -28.365 1.00 55.22 204 LYS A O 1
ATOM 1556 N N . VAL A 1 205 ? 21.822 -19.279 -28.107 1.00 57.09 205 VAL A N 1
ATOM 1557 C CA . VAL A 1 205 ? 21.057 -18.693 -29.209 1.00 57.09 205 VAL A CA 1
ATOM 1558 C C . VAL A 1 205 ? 22.059 -18.139 -30.220 1.00 57.09 205 VAL A C 1
ATOM 1560 O O . VAL A 1 205 ? 22.906 -17.321 -29.866 1.00 57.09 205 VAL A O 1
ATOM 1563 N N . PHE A 1 206 ? 22.016 -18.641 -31.455 1.00 58.75 206 PHE A N 1
ATOM 1564 C CA . PHE A 1 206 ? 22.694 -18.010 -32.587 1.00 58.75 206 PHE A CA 1
ATOM 1565 C C . PHE A 1 206 ? 21.834 -16.832 -33.036 1.00 58.75 206 PHE A C 1
ATOM 1567 O O . PHE A 1 206 ? 20.630 -17.000 -33.198 1.00 58.75 206 PHE A O 1
ATOM 1574 N N . LEU A 1 207 ? 22.446 -15.665 -33.212 1.00 60.72 207 LEU A N 1
ATOM 1575 C CA . LEU A 1 207 ? 21.764 -14.466 -33.689 1.00 60.72 207 LEU A CA 1
ATOM 1576 C C . LEU A 1 207 ? 22.373 -14.065 -35.021 1.00 60.72 207 LEU A C 1
ATOM 1578 O O . LEU A 1 207 ? 23.599 -13.991 -35.132 1.00 60.72 207 LEU A O 1
ATOM 1582 N N . ASN A 1 208 ? 21.519 -13.825 -36.008 1.00 58.69 208 ASN A N 1
ATOM 1583 C CA . ASN A 1 208 ? 21.928 -13.235 -37.271 1.00 58.69 208 ASN A CA 1
ATOM 1584 C C . ASN A 1 208 ? 21.928 -11.695 -37.158 1.00 58.69 208 ASN A C 1
ATOM 1586 O O . ASN A 1 208 ? 21.274 -11.129 -36.279 1.00 58.69 208 ASN A O 1
ATOM 1590 N N . SER A 1 209 ? 22.643 -11.006 -38.047 1.00 57.56 209 SER A N 1
ATOM 1591 C CA . SER A 1 209 ? 22.689 -9.535 -38.107 1.00 57.56 209 SER A CA 1
ATOM 1592 C C . SER A 1 209 ? 21.305 -8.909 -38.330 1.00 57.56 209 SER A C 1
ATOM 1594 O O . SER A 1 209 ? 21.060 -7.792 -37.869 1.00 57.56 209 SER A O 1
ATOM 1596 N N . ASP A 1 210 ? 20.390 -9.654 -38.956 1.00 62.06 210 ASP A N 1
ATOM 1597 C CA . ASP A 1 210 ? 18.984 -9.279 -39.142 1.00 62.06 210 ASP A CA 1
ATOM 1598 C C . ASP A 1 210 ? 18.206 -9.256 -37.816 1.00 62.06 210 ASP A C 1
ATOM 1600 O O . ASP A 1 210 ? 17.497 -8.292 -37.529 1.00 62.06 210 ASP A O 1
ATOM 1604 N N . ASP A 1 211 ? 18.407 -10.261 -36.954 1.00 64.69 211 ASP A N 1
ATOM 1605 C CA . ASP A 1 211 ? 17.753 -10.355 -35.637 1.00 64.69 211 ASP A CA 1
ATOM 1606 C C . ASP A 1 211 ? 18.280 -9.302 -34.651 1.00 64.69 211 ASP A C 1
ATOM 1608 O O . ASP A 1 211 ? 17.587 -8.893 -33.718 1.00 64.69 211 ASP A O 1
ATOM 1612 N N . LEU A 1 212 ? 19.522 -8.856 -34.854 1.00 62.91 212 LEU A N 1
ATOM 1613 C CA . LEU A 1 212 ? 20.168 -7.815 -34.057 1.00 62.91 212 LEU A CA 1
ATOM 1614 C C . LEU A 1 212 ? 19.926 -6.401 -34.591 1.00 62.91 212 LEU A C 1
ATOM 1616 O O . LEU A 1 212 ? 20.430 -5.451 -33.993 1.00 62.91 212 LEU A O 1
ATOM 1620 N N . LEU A 1 213 ? 19.179 -6.241 -35.693 1.00 61.25 213 LEU A N 1
ATOM 1621 C CA . LEU A 1 213 ? 18.972 -4.950 -36.366 1.00 61.25 213 LEU A CA 1
ATOM 1622 C C . LEU A 1 213 ? 20.298 -4.233 -36.704 1.00 61.25 213 LEU A C 1
ATOM 1624 O O . LEU A 1 213 ? 20.348 -3.005 -36.797 1.00 61.25 213 LEU A O 1
ATOM 1628 N N . LEU A 1 214 ? 21.377 -5.006 -36.863 1.00 60.28 214 LEU A N 1
ATOM 1629 C CA . LEU A 1 214 ? 22.728 -4.534 -37.178 1.00 60.28 214 LEU A CA 1
ATOM 1630 C C . LEU A 1 214 ? 22.961 -4.412 -38.681 1.00 60.28 214 LEU A C 1
ATOM 1632 O O . LEU A 1 214 ? 24.044 -3.997 -39.085 1.00 60.28 214 LEU A O 1
ATOM 1636 N N . ASN A 1 215 ? 21.979 -4.785 -39.503 1.00 57.62 215 ASN A N 1
ATOM 1637 C CA . ASN A 1 215 ? 22.127 -4.740 -40.942 1.00 57.62 215 ASN A CA 1
ATOM 1638 C C . ASN A 1 215 ? 22.256 -3.278 -41.401 1.00 57.62 215 ASN A C 1
ATOM 1640 O O . ASN A 1 215 ? 21.294 -2.505 -41.394 1.00 57.62 215 ASN A O 1
ATOM 1644 N N . LEU A 1 216 ? 23.490 -2.883 -41.728 1.00 52.81 216 LEU A N 1
ATOM 1645 C CA . LEU A 1 216 ? 23.822 -1.533 -42.170 1.00 52.81 216 LEU A CA 1
ATOM 1646 C C . LEU A 1 216 ? 23.432 -1.287 -43.649 1.00 52.81 216 LEU A C 1
ATOM 1648 O O . LEU A 1 216 ? 23.675 -0.206 -44.178 1.00 52.81 216 LEU A O 1
ATOM 1652 N N . GLN A 1 217 ? 22.812 -2.264 -44.318 1.00 50.75 217 GLN A N 1
ATOM 1653 C CA . GLN A 1 217 ? 22.494 -2.203 -45.750 1.00 50.75 217 GLN A CA 1
ATOM 1654 C C . GLN A 1 217 ? 21.162 -1.495 -46.065 1.00 50.75 217 GLN A C 1
ATOM 1656 O O . GLN A 1 217 ? 21.017 -0.927 -47.142 1.00 50.75 217 GLN A O 1
ATOM 1661 N N . ASP A 1 218 ? 20.221 -1.423 -45.115 1.00 47.69 218 ASP A N 1
ATOM 1662 C CA . ASP A 1 218 ? 18.949 -0.688 -45.288 1.00 47.69 218 ASP A CA 1
ATOM 1663 C C . ASP A 1 218 ? 19.078 0.829 -45.048 1.00 47.69 218 ASP A C 1
ATOM 1665 O O . ASP A 1 218 ? 18.098 1.583 -45.092 1.00 47.69 218 ASP A O 1
ATOM 1669 N N . PHE A 1 219 ? 20.289 1.310 -44.764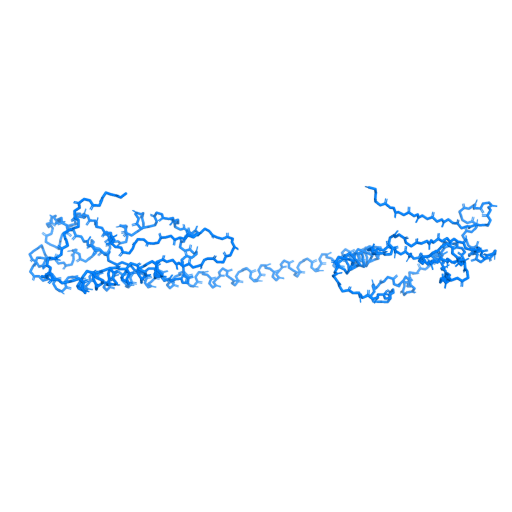 1.00 47.19 219 PHE A N 1
ATOM 1670 C CA . PHE A 1 219 ? 20.556 2.727 -44.601 1.00 47.19 219 PHE A CA 1
ATOM 1671 C C . PHE A 1 219 ? 20.669 3.407 -45.965 1.00 47.19 219 PHE A C 1
ATOM 1673 O O . PHE A 1 219 ? 21.757 3.669 -46.466 1.00 47.19 219 PHE A O 1
ATOM 1680 N N . ASN A 1 220 ? 19.526 3.774 -46.542 1.00 41.72 220 ASN A N 1
ATOM 1681 C CA . ASN A 1 220 ? 19.487 4.744 -47.632 1.00 41.72 220 ASN A CA 1
ATOM 1682 C C . ASN A 1 220 ? 19.729 6.153 -47.055 1.00 41.72 220 ASN A C 1
ATOM 1684 O O . ASN A 1 220 ? 18.825 6.984 -46.946 1.00 41.72 220 ASN A O 1
ATOM 1688 N N . PHE A 1 221 ? 20.955 6.389 -46.587 1.00 38.12 221 PHE A N 1
ATOM 1689 C CA . PHE A 1 221 ? 21.456 7.735 -46.376 1.00 38.12 221 PHE A CA 1
ATOM 1690 C C . PHE A 1 221 ? 21.658 8.336 -47.759 1.00 38.12 221 PHE A C 1
ATOM 1692 O O . PHE A 1 221 ? 22.412 7.811 -48.576 1.00 38.12 221 PHE A O 1
ATOM 1699 N N . GLY A 1 222 ? 20.945 9.424 -48.040 1.00 34.00 222 GLY A N 1
ATOM 1700 C CA . GLY A 1 222 ? 21.222 10.217 -49.224 1.00 34.00 222 GLY A CA 1
ATOM 1701 C C . GLY A 1 222 ? 22.714 10.541 -49.276 1.00 34.00 222 GLY A C 1
ATOM 1702 O O . GLY A 1 222 ? 23.222 11.211 -48.386 1.00 34.00 222 GLY A O 1
ATOM 1703 N N . ALA A 1 223 ? 23.350 10.061 -50.341 1.00 39.34 223 ALA A N 1
ATOM 1704 C CA . ALA A 1 223 ? 24.696 10.375 -50.794 1.00 39.34 223 ALA A CA 1
ATOM 1705 C C . ALA A 1 223 ? 25.878 10.014 -49.866 1.00 39.34 223 ALA A C 1
ATOM 1707 O O . ALA A 1 223 ? 26.117 10.632 -48.832 1.00 39.34 223 ALA A O 1
ATOM 1708 N N . GLN A 1 224 ? 26.711 9.138 -50.443 1.00 36.16 224 GLN A N 1
ATOM 1709 C CA . GLN A 1 224 ? 28.148 8.945 -50.219 1.00 36.16 224 GLN A CA 1
ATOM 1710 C C . GLN A 1 224 ? 28.552 8.245 -48.916 1.00 36.16 224 GLN A C 1
ATOM 1712 O O . GLN A 1 224 ? 27.869 8.334 -47.908 1.00 36.16 224 GLN A O 1
ATOM 1717 N N . TRP A 1 225 ? 29.698 7.559 -48.988 1.00 32.84 225 TRP A N 1
ATOM 1718 C CA . TRP A 1 225 ? 30.407 6.808 -47.938 1.00 32.84 225 TRP A CA 1
ATOM 1719 C C . TRP A 1 225 ? 30.073 5.302 -47.833 1.00 32.84 225 TRP A C 1
ATOM 1721 O O . TRP A 1 225 ? 29.444 4.849 -46.880 1.00 32.84 225 TRP A O 1
ATOM 1731 N N . GLU A 1 226 ? 30.584 4.514 -48.791 1.00 33.72 226 GLU A N 1
ATOM 1732 C CA . GLU A 1 226 ? 30.770 3.054 -48.667 1.00 33.72 226 GLU A CA 1
ATOM 1733 C C . GLU A 1 226 ? 32.210 2.683 -48.215 1.00 33.72 226 GLU A C 1
ATOM 1735 O O . GLU A 1 226 ? 33.185 3.029 -48.885 1.00 33.72 226 GLU A O 1
ATOM 1740 N N . GLU A 1 227 ? 32.259 1.954 -47.085 1.00 41.53 227 GLU A N 1
ATOM 1741 C CA . GLU A 1 227 ? 33.060 0.765 -46.673 1.00 41.53 227 GLU A CA 1
ATOM 1742 C C . GLU A 1 227 ? 34.604 0.715 -46.545 1.00 41.53 227 GLU A C 1
ATOM 1744 O O . GLU A 1 227 ? 35.349 1.249 -47.357 1.00 41.53 227 GLU A O 1
ATOM 1749 N N . ILE A 1 228 ? 35.076 -0.065 -45.537 1.00 35.88 228 ILE A N 1
ATOM 1750 C CA . ILE A 1 228 ? 36.482 -0.269 -45.101 1.00 35.88 228 ILE A CA 1
ATOM 1751 C C . ILE A 1 228 ? 37.037 -1.716 -45.348 1.00 35.88 228 ILE A C 1
ATOM 1753 O O . ILE A 1 228 ? 36.922 -2.568 -44.474 1.00 35.88 228 ILE A O 1
ATOM 1757 N N . PHE A 1 229 ? 37.749 -1.979 -46.459 1.00 49.47 229 PHE A N 1
ATOM 1758 C CA . PHE A 1 229 ? 38.751 -3.054 -46.769 1.00 49.47 229 PHE A CA 1
ATOM 1759 C C . PHE A 1 229 ? 38.430 -4.591 -46.676 1.00 49.47 229 PHE A C 1
ATOM 1761 O O . PHE A 1 229 ? 37.645 -5.074 -45.876 1.00 49.47 229 PHE A O 1
ATOM 1768 N N . MET A 1 230 ? 39.187 -5.342 -47.505 1.00 50.19 230 MET A N 1
ATOM 1769 C CA . MET A 1 230 ? 39.164 -6.728 -48.065 1.00 50.19 230 MET A CA 1
ATOM 1770 C C . MET A 1 230 ? 38.580 -7.967 -47.336 1.00 50.19 230 MET A C 1
ATOM 1772 O O . MET A 1 230 ? 38.726 -8.149 -46.129 1.00 50.19 230 MET A O 1
ATOM 1776 N N . LEU A 1 231 ? 38.115 -8.928 -48.163 1.00 56.41 231 LEU A N 1
ATOM 1777 C CA . LEU A 1 231 ? 37.694 -10.300 -47.829 1.00 56.41 231 LEU A CA 1
ATOM 1778 C C . LEU A 1 231 ? 38.832 -11.148 -47.221 1.00 56.41 231 LEU A C 1
ATOM 1780 O O . LEU A 1 231 ? 39.944 -11.238 -47.760 1.00 56.41 231 LEU A O 1
ATOM 1784 N N . LEU A 1 232 ? 38.523 -11.865 -46.141 1.00 66.50 232 LEU A N 1
ATOM 1785 C CA . LEU A 1 232 ? 39.452 -12.690 -45.370 1.00 66.50 232 LEU A CA 1
ATOM 1786 C C . LEU A 1 232 ? 38.970 -14.135 -45.248 1.00 66.50 232 LEU A C 1
ATOM 1788 O O . LEU A 1 232 ? 37.821 -14.369 -44.913 1.00 66.50 232 LEU A O 1
ATOM 1792 N N . LYS A 1 233 ? 39.867 -15.119 -45.359 1.00 74.75 233 LYS A N 1
ATOM 1793 C CA . LYS A 1 233 ? 39.602 -16.478 -44.857 1.00 74.75 233 LYS A CA 1
ATOM 1794 C C . LYS A 1 233 ? 40.123 -16.630 -43.426 1.00 74.75 233 LYS A C 1
ATOM 1796 O O . LYS A 1 233 ? 41.335 -16.630 -43.193 1.00 74.75 233 LYS A O 1
ATOM 1801 N N . PHE A 1 234 ? 39.203 -16.753 -42.477 1.00 80.38 234 PHE A N 1
ATOM 1802 C CA . PHE A 1 234 ? 39.466 -16.993 -41.064 1.00 80.38 234 PHE A CA 1
ATOM 1803 C C . PHE A 1 234 ? 39.334 -18.482 -40.732 1.00 80.38 234 PHE A C 1
ATOM 1805 O O . PHE A 1 234 ? 38.407 -19.149 -41.190 1.00 80.38 234 PHE A O 1
ATOM 1812 N N . LEU A 1 235 ? 40.248 -18.997 -39.915 1.00 84.12 235 LEU A N 1
ATOM 1813 C CA . LEU A 1 235 ? 40.247 -20.371 -39.424 1.00 84.12 235 LEU A CA 1
ATOM 1814 C C . LEU A 1 235 ? 39.998 -20.398 -37.919 1.00 84.12 235 LEU A C 1
ATOM 1816 O O . LEU A 1 235 ? 40.583 -19.594 -37.193 1.00 84.12 235 LEU A O 1
ATOM 1820 N N . TYR A 1 236 ? 39.204 -21.356 -37.439 1.00 83.38 236 TYR A N 1
ATOM 1821 C CA . TYR A 1 236 ? 39.068 -21.632 -36.007 1.00 83.38 236 TYR A CA 1
ATOM 1822 C C . TYR A 1 236 ? 38.798 -23.114 -35.706 1.00 83.38 236 TYR A C 1
ATOM 1824 O O . TYR A 1 236 ? 38.141 -23.811 -36.476 1.00 83.38 236 TYR A O 1
ATOM 1832 N N . GLY A 1 237 ? 39.288 -23.618 -34.571 1.00 84.31 237 GLY A N 1
ATOM 1833 C CA . GLY A 1 237 ? 39.138 -25.026 -34.202 1.00 84.31 237 GLY A CA 1
ATOM 1834 C C . GLY A 1 237 ? 39.589 -25.367 -32.781 1.00 84.31 237 GLY A C 1
ATOM 1835 O O . GLY A 1 237 ? 40.169 -24.553 -32.062 1.00 84.31 237 GLY A O 1
ATOM 1836 N N . GLY A 1 238 ? 39.307 -26.604 -32.365 1.00 80.44 238 GLY A N 1
ATOM 1837 C CA . GLY A 1 238 ? 39.686 -27.132 -31.046 1.00 80.44 238 GLY A CA 1
ATOM 1838 C C . GLY A 1 238 ? 41.160 -27.546 -30.921 1.00 80.44 238 GLY A C 1
ATOM 1839 O O . GLY A 1 238 ? 41.615 -27.835 -29.819 1.00 80.44 238 GLY A O 1
ATOM 1840 N N . GLY A 1 239 ? 41.913 -27.562 -32.026 1.00 78.25 239 GLY A N 1
ATOM 1841 C CA . GLY A 1 239 ? 43.333 -27.919 -32.078 1.00 78.25 239 GLY A CA 1
ATOM 1842 C C . GLY A 1 239 ? 44.093 -27.083 -33.112 1.00 78.25 239 GLY A C 1
ATOM 1843 O O . GLY A 1 239 ? 43.488 -26.328 -33.865 1.00 78.25 239 GLY A O 1
ATOM 1844 N N . ARG A 1 240 ? 45.425 -27.220 -33.152 1.00 77.69 240 ARG A N 1
ATOM 1845 C CA . ARG A 1 240 ? 46.318 -26.478 -34.073 1.00 77.69 240 ARG A CA 1
ATOM 1846 C C . ARG A 1 240 ? 46.413 -27.075 -35.486 1.00 77.69 240 ARG A C 1
ATOM 1848 O O . ARG A 1 240 ? 47.228 -26.626 -36.282 1.00 77.69 240 ARG A O 1
ATOM 1855 N N . ASP A 1 241 ? 45.618 -28.098 -35.772 1.00 83.81 241 ASP A N 1
ATOM 1856 C CA . ASP A 1 241 ? 45.594 -28.794 -37.056 1.00 83.81 241 ASP A CA 1
ATOM 1857 C C . ASP A 1 241 ? 44.725 -28.015 -38.060 1.00 83.81 241 ASP A C 1
ATOM 1859 O O . ASP A 1 241 ? 43.525 -27.832 -37.841 1.00 83.81 241 ASP A O 1
ATOM 1863 N N . VAL A 1 242 ? 45.344 -27.531 -39.141 1.00 78.69 242 VAL A N 1
ATOM 1864 C CA . VAL A 1 242 ? 44.704 -26.683 -40.161 1.00 78.69 242 VAL A CA 1
ATOM 1865 C C . VAL A 1 242 ? 43.655 -27.457 -40.962 1.00 78.69 242 VAL A C 1
ATOM 1867 O O . VAL A 1 242 ? 42.649 -26.872 -41.369 1.00 78.69 242 VAL A O 1
ATOM 1870 N N . ASP A 1 243 ? 43.835 -28.768 -41.135 1.00 80.25 243 ASP A N 1
ATOM 1871 C CA . ASP A 1 243 ? 42.919 -29.607 -41.915 1.00 80.25 243 ASP A CA 1
ATOM 1872 C C . ASP A 1 243 ? 41.634 -29.935 -41.145 1.00 80.25 243 ASP A C 1
ATOM 1874 O O . ASP A 1 243 ? 40.602 -30.245 -41.739 1.00 80.25 243 ASP A O 1
ATOM 1878 N N . LYS A 1 244 ? 41.671 -29.793 -39.815 1.00 81.06 244 LYS A N 1
ATOM 1879 C CA . LYS A 1 244 ? 40.516 -29.949 -38.916 1.00 81.06 244 LYS A CA 1
ATOM 1880 C C . LYS A 1 244 ? 39.915 -28.613 -38.472 1.00 81.06 244 LYS A C 1
ATOM 1882 O O . LYS A 1 244 ? 38.998 -28.602 -37.648 1.00 81.06 244 LYS A O 1
ATOM 1887 N N . ALA A 1 245 ? 40.439 -27.494 -38.972 1.00 83.44 245 ALA A N 1
ATOM 1888 C CA . ALA A 1 245 ? 39.944 -26.164 -38.649 1.00 83.44 245 ALA A CA 1
ATOM 1889 C C . ALA A 1 245 ? 38.740 -25.793 -39.526 1.00 83.44 245 ALA A C 1
ATOM 1891 O O . ALA A 1 245 ? 38.742 -25.980 -40.745 1.00 83.44 245 ALA A O 1
ATOM 1892 N N . ASN A 1 246 ? 37.726 -25.195 -38.904 1.00 81.00 246 ASN A N 1
ATOM 1893 C CA . ASN A 1 246 ? 36.597 -24.613 -39.616 1.00 81.00 246 ASN A CA 1
ATOM 1894 C C . ASN A 1 246 ? 37.036 -23.322 -40.304 1.00 81.00 246 ASN A C 1
ATOM 1896 O O . ASN A 1 246 ? 37.801 -22.543 -39.731 1.00 81.00 246 ASN A O 1
ATOM 1900 N N . LYS A 1 247 ? 36.540 -23.094 -41.524 1.00 81.44 247 LYS A N 1
ATOM 1901 C CA . LYS A 1 247 ? 36.890 -21.936 -42.353 1.00 81.44 247 LYS A CA 1
ATOM 1902 C C . LYS A 1 247 ? 35.668 -21.041 -42.501 1.00 81.44 247 LYS A C 1
ATOM 1904 O O . LYS A 1 247 ? 34.616 -21.522 -42.906 1.00 81.44 247 LYS A O 1
ATOM 1909 N N . VAL A 1 248 ? 35.819 -19.756 -42.213 1.00 80.38 248 VAL A N 1
ATOM 1910 C CA . VAL A 1 248 ? 34.791 -18.741 -42.451 1.00 80.38 248 VAL A CA 1
ATOM 1911 C C . VAL A 1 248 ? 35.395 -17.612 -43.270 1.00 80.38 248 VAL A C 1
ATOM 1913 O O . VAL A 1 248 ? 36.531 -17.201 -43.029 1.00 80.38 248 VAL A O 1
ATOM 1916 N N . VAL A 1 249 ? 34.672 -17.163 -44.291 1.00 77.19 249 VAL A N 1
ATOM 1917 C CA . VAL A 1 249 ? 35.051 -15.964 -45.037 1.00 77.19 249 VAL A CA 1
ATOM 1918 C C . VAL A 1 249 ? 34.458 -14.779 -44.285 1.00 77.19 249 VAL A C 1
ATOM 1920 O O . VAL A 1 249 ? 33.264 -14.795 -44.022 1.00 77.19 249 VAL A O 1
ATOM 1923 N N . LEU A 1 250 ? 35.295 -13.824 -43.885 1.00 72.69 250 LEU A N 1
ATOM 1924 C CA . LEU A 1 250 ? 34.876 -12.582 -43.241 1.00 72.69 250 LEU A CA 1
ATOM 1925 C C . LEU A 1 250 ? 35.023 -11.441 -44.238 1.00 72.69 250 LEU A C 1
ATOM 1927 O O . LEU A 1 250 ? 36.099 -11.266 -44.822 1.00 72.69 250 LEU A O 1
ATOM 1931 N N . GLU A 1 251 ? 33.957 -10.682 -44.410 1.00 67.25 251 GLU A N 1
ATOM 1932 C CA . GLU A 1 251 ? 33.892 -9.516 -45.275 1.00 67.25 251 GLU A CA 1
ATOM 1933 C C . GLU A 1 251 ? 34.227 -8.224 -44.520 1.00 67.25 251 GLU A C 1
ATOM 1935 O O . GLU A 1 251 ? 34.519 -8.221 -43.317 1.00 67.25 251 GLU A O 1
ATOM 1940 N N . SER A 1 252 ? 34.274 -7.117 -45.260 1.00 59.62 252 SER A N 1
ATOM 1941 C CA . SER A 1 252 ? 34.428 -5.791 -44.670 1.00 59.62 252 SER A CA 1
ATOM 1942 C C . SER A 1 252 ? 33.236 -5.502 -43.755 1.00 59.62 252 SER A C 1
ATOM 1944 O O . SER A 1 252 ? 32.096 -5.679 -44.159 1.00 59.62 252 SER A O 1
ATOM 1946 N N . GLY A 1 253 ? 33.490 -5.082 -42.513 1.00 61.91 253 GLY A N 1
ATOM 1947 C CA . GLY A 1 253 ? 32.428 -4.799 -41.537 1.00 61.91 253 GLY A CA 1
ATOM 1948 C C . GLY A 1 253 ? 32.001 -5.990 -40.670 1.00 61.91 253 GLY A C 1
ATOM 1949 O O . GLY A 1 253 ? 31.349 -5.775 -39.648 1.00 61.91 253 GLY A O 1
ATOM 1950 N N . ASP A 1 254 ? 32.436 -7.214 -40.985 1.00 64.19 254 ASP A N 1
ATOM 1951 C CA . ASP A 1 254 ? 32.115 -8.390 -40.174 1.00 64.19 254 ASP A CA 1
ATOM 1952 C C . ASP A 1 254 ? 32.789 -8.354 -38.796 1.00 64.19 254 ASP A C 1
ATOM 1954 O O . ASP A 1 254 ? 33.999 -8.136 -38.658 1.00 64.19 254 ASP A O 1
ATOM 1958 N N . VAL A 1 255 ? 32.011 -8.665 -37.755 1.00 65.81 255 VAL A N 1
ATOM 1959 C CA . VAL A 1 255 ? 32.487 -8.754 -36.370 1.00 65.81 255 VAL A CA 1
ATOM 1960 C C . VAL A 1 255 ? 32.409 -10.198 -35.883 1.00 65.81 255 VAL A C 1
ATOM 1962 O O . VAL A 1 255 ? 31.338 -10.794 -35.814 1.00 65.81 255 VAL A O 1
ATOM 1965 N N . LEU A 1 256 ? 33.555 -10.754 -35.480 1.00 72.06 256 LEU A N 1
ATOM 1966 C CA . LEU A 1 256 ? 33.657 -12.112 -34.946 1.00 72.06 256 LEU A CA 1
ATOM 1967 C C . LEU A 1 256 ? 33.913 -12.090 -33.435 1.00 72.06 256 LEU A C 1
ATOM 1969 O O . LEU A 1 256 ? 34.907 -11.526 -32.975 1.00 72.06 256 LEU A O 1
ATOM 1973 N N . ILE A 1 257 ? 33.044 -12.747 -32.660 1.00 74.69 257 ILE A N 1
ATOM 1974 C CA . ILE A 1 257 ? 33.106 -12.764 -31.191 1.00 74.69 257 ILE A CA 1
ATOM 1975 C C . ILE A 1 257 ? 33.282 -14.199 -30.681 1.00 74.69 257 ILE A C 1
ATOM 1977 O O . ILE A 1 257 ? 32.458 -15.074 -30.940 1.00 74.69 257 ILE A O 1
ATOM 1981 N N . PHE A 1 258 ? 34.330 -14.434 -29.884 1.00 73.00 258 PHE A N 1
ATOM 1982 C CA . PHE A 1 258 ? 34.556 -15.704 -29.184 1.00 73.00 258 PHE A CA 1
ATOM 1983 C C . PHE A 1 258 ? 34.305 -15.557 -27.678 1.00 73.00 258 PHE A C 1
ATOM 1985 O O . PHE A 1 258 ? 35.118 -14.987 -26.952 1.00 73.00 258 PHE A O 1
ATOM 1992 N N . GLY A 1 259 ? 33.183 -16.104 -27.198 1.00 68.06 259 GLY A N 1
ATOM 1993 C CA . GLY A 1 259 ? 32.767 -16.075 -25.789 1.00 68.06 259 GLY A CA 1
ATOM 1994 C C . GLY A 1 259 ? 32.756 -17.450 -25.102 1.00 68.06 259 GLY A C 1
ATOM 1995 O O . GLY A 1 259 ? 32.873 -18.501 -25.736 1.00 68.06 259 GLY A O 1
ATOM 1996 N N . GLY A 1 260 ? 32.622 -17.466 -23.771 1.00 75.06 260 GLY A N 1
ATOM 1997 C CA . GLY A 1 260 ? 32.436 -18.697 -22.987 1.00 75.06 260 GLY A CA 1
ATOM 1998 C C . GLY A 1 260 ? 33.544 -19.747 -23.173 1.00 75.06 260 GLY A C 1
ATOM 1999 O O . GLY A 1 260 ? 34.726 -19.446 -22.985 1.00 75.06 260 GLY A O 1
ATOM 2000 N N . LYS A 1 261 ? 33.160 -20.986 -23.530 1.00 65.38 261 LYS A N 1
ATOM 2001 C CA . LYS A 1 261 ? 34.084 -22.108 -23.817 1.00 65.38 261 LYS A CA 1
ATOM 2002 C C . LYS A 1 261 ? 34.894 -21.902 -25.106 1.00 65.38 261 LYS A C 1
ATOM 2004 O O . LYS A 1 261 ? 35.942 -22.520 -25.258 1.00 65.38 261 LYS A O 1
ATOM 2009 N N . ALA A 1 262 ? 34.435 -21.028 -26.008 1.00 68.75 262 ALA A N 1
ATOM 2010 C CA . ALA A 1 262 ? 35.111 -20.735 -27.267 1.00 68.75 262 ALA A CA 1
ATOM 2011 C C . ALA A 1 262 ? 36.237 -19.694 -27.126 1.00 68.75 262 ALA A C 1
ATOM 2013 O O . ALA A 1 262 ? 36.985 -19.487 -28.071 1.00 68.75 262 ALA A O 1
ATOM 2014 N N . ARG A 1 263 ? 36.425 -19.082 -25.945 1.00 74.06 263 ARG A N 1
ATOM 2015 C CA . ARG A 1 263 ? 37.522 -18.122 -25.687 1.00 74.06 263 ARG A CA 1
ATOM 2016 C C . ARG A 1 263 ? 38.922 -18.703 -25.913 1.00 74.06 263 ARG A C 1
ATOM 2018 O O . ARG A 1 263 ? 39.849 -17.955 -26.200 1.00 74.06 263 ARG A O 1
ATOM 2025 N N . ASN A 1 264 ? 39.054 -20.025 -25.802 1.00 75.44 264 ASN A N 1
ATOM 2026 C CA . ASN A 1 264 ? 40.324 -20.745 -25.912 1.00 75.44 264 ASN A CA 1
ATOM 2027 C C . ASN A 1 264 ? 40.480 -21.503 -27.241 1.00 75.44 264 ASN A C 1
ATOM 2029 O O . ASN A 1 264 ? 41.359 -22.355 -27.351 1.00 75.44 264 ASN A O 1
ATOM 2033 N N . VAL A 1 265 ? 39.623 -21.252 -28.237 1.00 81.31 265 VAL A N 1
ATOM 2034 C CA . VAL A 1 265 ? 39.767 -21.898 -29.552 1.00 81.31 265 VAL A CA 1
ATOM 2035 C C . VAL A 1 265 ? 41.015 -21.394 -30.261 1.00 81.31 265 VAL A C 1
ATOM 2037 O O . VAL A 1 265 ? 41.325 -20.199 -30.241 1.00 81.31 265 VAL A O 1
ATOM 2040 N N . PHE A 1 266 ? 41.719 -22.310 -30.921 1.00 80.94 266 PHE A N 1
ATOM 2041 C CA . PHE A 1 266 ? 42.790 -21.938 -31.832 1.00 80.94 266 PHE A CA 1
ATOM 2042 C C . PHE A 1 266 ? 42.162 -21.238 -33.024 1.00 80.94 266 PHE A C 1
ATOM 2044 O O . PHE A 1 266 ? 41.203 -21.743 -33.601 1.00 80.94 266 PHE A O 1
ATOM 2051 N N . HIS A 1 267 ? 42.677 -20.065 -33.363 1.00 84.19 267 HIS A N 1
ATOM 2052 C CA . HIS A 1 267 ? 42.174 -19.274 -34.469 1.00 84.19 267 HIS A CA 1
ATOM 2053 C C . HIS A 1 267 ? 43.309 -18.535 -35.164 1.00 84.19 267 HIS A C 1
ATOM 2055 O O . HIS A 1 267 ? 44.350 -18.263 -34.563 1.00 84.19 267 HIS A O 1
ATOM 2061 N N . GLY A 1 268 ? 43.107 -18.222 -36.437 1.00 81.44 268 GLY A N 1
ATOM 2062 C CA . GLY A 1 268 ? 44.110 -17.557 -37.250 1.00 81.44 268 GLY A CA 1
ATOM 2063 C C . GLY A 1 268 ? 43.571 -17.141 -38.608 1.00 81.44 268 GLY A C 1
ATOM 2064 O O . GLY A 1 268 ? 42.479 -17.524 -39.022 1.00 81.44 268 GLY A O 1
ATOM 2065 N N . VAL A 1 269 ? 44.361 -16.341 -39.308 1.00 81.94 269 VAL A N 1
ATOM 2066 C CA . VAL A 1 269 ? 44.064 -15.907 -40.670 1.00 81.94 269 VAL A CA 1
ATOM 2067 C C . VAL A 1 269 ? 44.853 -16.777 -41.635 1.00 81.94 269 VAL A C 1
ATOM 2069 O O . VAL A 1 269 ? 46.074 -16.833 -41.527 1.00 81.94 269 VAL A O 1
ATOM 2072 N N . SER A 1 270 ? 44.178 -17.440 -42.577 1.00 81.69 270 SER A N 1
ATOM 2073 C CA . SER A 1 270 ? 44.862 -18.287 -43.564 1.00 81.69 270 SER A CA 1
ATOM 2074 C C . SER A 1 270 ? 45.229 -17.547 -44.841 1.00 81.69 270 SER A C 1
ATOM 2076 O O . SER A 1 270 ? 46.251 -17.840 -45.448 1.00 81.69 270 SER A O 1
ATOM 2078 N N . ALA A 1 271 ? 44.368 -16.634 -45.292 1.00 77.31 271 ALA A N 1
ATOM 2079 C CA . ALA A 1 271 ? 44.582 -15.886 -46.523 1.00 77.31 271 ALA A CA 1
ATOM 2080 C C . ALA A 1 271 ? 43.807 -14.566 -46.494 1.00 77.31 271 ALA A C 1
ATOM 2082 O O . ALA A 1 271 ? 42.666 -14.520 -46.027 1.00 77.31 271 ALA A O 1
ATOM 2083 N N . ILE A 1 272 ? 44.423 -13.522 -47.043 1.00 74.75 272 ILE A N 1
ATOM 2084 C CA . ILE A 1 272 ? 43.781 -12.248 -47.378 1.00 74.75 272 ILE A CA 1
ATOM 2085 C C . ILE A 1 272 ? 43.634 -12.240 -48.897 1.00 74.75 272 ILE A C 1
ATOM 2087 O O . ILE A 1 272 ? 44.603 -12.537 -49.597 1.00 74.75 272 ILE A O 1
ATOM 2091 N N . LYS A 1 273 ? 42.436 -11.964 -49.416 1.00 72.62 273 LYS A N 1
ATOM 2092 C CA . LYS A 1 273 ? 42.230 -11.915 -50.866 1.00 72.62 273 LYS A CA 1
ATOM 2093 C C . LYS A 1 273 ? 42.756 -10.572 -51.400 1.00 72.62 273 LYS A C 1
ATOM 2095 O O . LYS A 1 273 ? 42.212 -9.556 -50.980 1.00 72.62 273 LYS A O 1
ATOM 2100 N N . PRO A 1 274 ? 43.783 -10.545 -52.277 1.00 64.25 274 PRO A N 1
ATOM 2101 C CA . PRO A 1 274 ? 44.301 -9.308 -52.866 1.00 64.25 274 PRO A CA 1
ATOM 2102 C C . PRO A 1 274 ? 43.224 -8.585 -53.691 1.00 64.25 274 PRO A C 1
ATOM 2104 O O . PRO A 1 274 ? 42.291 -9.222 -54.180 1.00 64.25 274 PRO A O 1
ATOM 2107 N N . ASP A 1 275 ? 43.337 -7.259 -53.788 1.00 62.44 275 ASP A N 1
ATOM 2108 C CA . ASP A 1 275 ? 42.492 -6.347 -54.575 1.00 62.44 275 ASP A CA 1
ATOM 2109 C C . ASP A 1 275 ? 40.971 -6.454 -54.376 1.00 62.44 275 ASP A C 1
ATOM 2111 O O . ASP A 1 275 ? 40.191 -5.975 -55.190 1.00 62.44 275 ASP A O 1
ATOM 2115 N N . SER A 1 276 ? 40.516 -7.040 -53.266 1.00 63.50 276 SER A N 1
ATOM 2116 C CA . SER A 1 276 ? 39.097 -7.053 -52.891 1.00 63.50 276 SER A CA 1
ATOM 2117 C C . SER A 1 276 ? 38.714 -5.866 -51.996 1.00 63.50 276 SER A C 1
ATOM 2119 O O . SER A 1 276 ? 37.764 -5.962 -51.225 1.00 63.50 276 SER A O 1
ATOM 2121 N N . ALA A 1 277 ? 39.529 -4.812 -51.987 1.00 59.62 277 ALA A N 1
ATOM 2122 C CA . ALA A 1 277 ? 39.256 -3.575 -51.270 1.00 59.62 277 ALA A CA 1
ATOM 2123 C C . ALA A 1 277 ? 38.387 -2.666 -52.149 1.00 59.62 277 ALA A C 1
ATOM 2125 O O . ALA A 1 277 ? 38.684 -2.553 -53.339 1.00 59.62 277 ALA A O 1
ATOM 2126 N N . PRO A 1 278 ? 37.386 -1.967 -51.595 1.00 61.09 278 PRO A N 1
ATOM 2127 C CA . PRO A 1 278 ? 36.684 -0.921 -52.330 1.00 61.09 278 PRO A CA 1
ATOM 2128 C C . PRO A 1 278 ? 37.659 0.170 -52.810 1.00 61.09 278 PRO A C 1
ATOM 2130 O O . PRO A 1 278 ? 38.513 0.634 -52.053 1.00 61.09 278 PRO A O 1
ATOM 2133 N N . ILE A 1 279 ? 37.553 0.577 -54.080 1.00 59.38 279 ILE A N 1
ATOM 2134 C CA . ILE A 1 279 ? 38.483 1.531 -54.722 1.00 59.38 279 ILE A CA 1
ATOM 2135 C C . ILE A 1 279 ? 38.386 2.932 -54.086 1.00 59.38 279 ILE A C 1
ATOM 2137 O O . ILE A 1 279 ? 39.405 3.606 -53.935 1.00 59.38 279 ILE A O 1
ATOM 2141 N N . SER A 1 280 ? 37.185 3.336 -53.656 1.00 54.66 280 SER A N 1
ATOM 2142 C CA . SER A 1 280 ? 36.874 4.605 -52.967 1.00 54.66 280 SER A CA 1
ATOM 2143 C C . SER A 1 280 ? 37.760 4.854 -51.744 1.00 54.66 280 SER A C 1
ATOM 2145 O O . SER A 1 280 ? 38.293 5.939 -51.525 1.00 54.66 280 SER A O 1
ATOM 2147 N N . LEU A 1 281 ? 37.989 3.799 -50.982 1.00 57.19 281 LEU A N 1
ATOM 2148 C CA . LEU A 1 281 ? 38.666 3.827 -49.703 1.00 57.19 281 LEU A CA 1
ATOM 2149 C C . LEU A 1 281 ? 40.191 3.988 -49.829 1.00 57.19 281 LEU A C 1
ATOM 2151 O O . LEU A 1 281 ? 40.793 4.733 -49.060 1.00 57.19 281 LEU A O 1
ATOM 2155 N N . ILE A 1 282 ? 40.824 3.359 -50.829 1.00 58.62 282 ILE A N 1
ATOM 2156 C CA . ILE A 1 282 ? 42.268 3.528 -51.106 1.00 58.62 282 ILE A CA 1
ATOM 2157 C C . ILE A 1 282 ? 42.582 5.001 -51.403 1.00 58.62 282 ILE A C 1
ATOM 2159 O O . ILE A 1 282 ? 43.618 5.517 -50.976 1.00 58.62 282 ILE A O 1
ATOM 2163 N N . THR A 1 283 ? 41.671 5.674 -52.112 1.00 58.12 283 THR A N 1
ATOM 2164 C CA . THR A 1 283 ? 41.813 7.077 -52.513 1.00 58.12 283 THR A CA 1
ATOM 2165 C C . THR A 1 283 ? 41.647 8.046 -51.335 1.00 58.12 283 THR A C 1
ATOM 2167 O O . THR A 1 283 ? 42.394 9.018 -51.252 1.00 58.12 283 THR A O 1
ATOM 2170 N N . GLU A 1 284 ? 40.737 7.777 -50.395 1.00 57.81 284 GLU A N 1
ATOM 2171 C CA . GLU A 1 284 ? 40.433 8.686 -49.275 1.00 57.81 284 GLU A CA 1
ATOM 2172 C C . GLU A 1 284 ? 41.340 8.508 -48.056 1.00 57.81 284 GLU A C 1
ATOM 2174 O O . GLU A 1 284 ? 41.769 9.486 -47.443 1.00 57.81 284 GLU A O 1
ATOM 2179 N N . THR A 1 285 ? 41.682 7.268 -47.699 1.00 59.19 285 THR A N 1
ATOM 2180 C CA . THR A 1 285 ? 42.520 7.000 -46.520 1.00 59.19 285 THR A CA 1
ATOM 2181 C C . THR A 1 285 ? 44.013 7.069 -46.832 1.00 59.19 285 THR A C 1
ATOM 2183 O O . THR A 1 285 ? 44.838 6.876 -45.939 1.00 59.19 285 THR A O 1
ATOM 2186 N N . ASN A 1 286 ? 44.372 7.292 -48.104 1.00 60.78 286 ASN A N 1
ATOM 2187 C CA . ASN A 1 286 ? 45.746 7.319 -48.608 1.00 60.78 286 ASN A CA 1
ATOM 2188 C C . ASN A 1 286 ? 46.550 6.075 -48.172 1.00 60.78 286 ASN A C 1
ATOM 2190 O O . ASN A 1 286 ? 47.745 6.144 -47.856 1.00 60.78 286 ASN A O 1
ATOM 2194 N N . LEU A 1 287 ? 45.865 4.928 -48.078 1.00 59.78 287 LEU A N 1
ATOM 2195 C CA . LEU A 1 287 ? 46.453 3.693 -47.575 1.00 59.78 287 LEU A CA 1
ATOM 2196 C C . LEU A 1 287 ? 47.389 3.142 -48.649 1.00 59.78 287 LEU A C 1
ATOM 2198 O O . LEU A 1 287 ? 46.965 2.571 -49.647 1.00 59.78 287 LEU A O 1
ATOM 2202 N N . ARG A 1 288 ? 48.689 3.369 -48.438 1.00 54.97 288 ARG A N 1
ATOM 2203 C CA . ARG A 1 288 ? 49.746 3.127 -49.432 1.00 54.97 288 ARG A CA 1
ATOM 2204 C C . ARG A 1 288 ? 49.945 1.656 -49.806 1.00 54.97 288 ARG A C 1
ATOM 2206 O O . ARG A 1 288 ? 50.536 1.398 -50.847 1.00 54.97 288 ARG A O 1
ATOM 2213 N N . ASN A 1 289 ? 49.453 0.719 -48.990 1.00 55.84 289 ASN A N 1
ATOM 2214 C CA . ASN A 1 289 ? 49.612 -0.716 -49.215 1.00 55.84 289 ASN A CA 1
ATOM 2215 C C . ASN A 1 289 ? 48.247 -1.431 -49.157 1.00 55.84 289 ASN A C 1
ATOM 2217 O O . ASN A 1 289 ? 47.553 -1.288 -48.147 1.00 55.84 289 ASN A O 1
ATOM 2221 N N . PRO A 1 290 ? 47.875 -2.240 -50.170 1.00 57.25 290 PRO A N 1
ATOM 2222 C CA . PRO A 1 290 ? 46.681 -3.080 -50.115 1.00 57.25 290 PRO A CA 1
ATOM 2223 C C . PRO A 1 290 ? 46.850 -4.126 -49.007 1.00 57.25 290 PRO A C 1
ATOM 2225 O O . PRO A 1 290 ? 47.734 -4.982 -49.053 1.00 57.25 290 PRO A O 1
ATOM 2228 N N . GLY A 1 291 ? 46.029 -4.026 -47.967 1.00 61.88 291 GLY A N 1
ATOM 2229 C CA . GLY A 1 291 ? 46.112 -4.877 -46.788 1.00 61.88 291 GLY A CA 1
ATOM 2230 C C . GLY A 1 291 ? 44.848 -4.793 -45.942 1.00 61.88 291 GLY A C 1
ATOM 2231 O O . GLY A 1 291 ? 43.924 -4.043 -46.246 1.00 61.88 291 GLY A O 1
ATOM 2232 N N . ARG A 1 292 ? 44.801 -5.579 -44.865 1.00 67.88 292 ARG A N 1
ATOM 2233 C CA . ARG A 1 292 ? 43.657 -5.629 -43.948 1.00 67.88 292 ARG A CA 1
ATOM 2234 C C . ARG A 1 292 ? 44.038 -5.080 -42.581 1.00 67.88 292 ARG A C 1
ATOM 2236 O O . ARG A 1 292 ? 45.041 -5.501 -42.007 1.00 67.88 292 ARG A O 1
ATOM 2243 N N . LEU A 1 293 ? 43.188 -4.218 -42.032 1.00 68.62 293 LEU A N 1
ATOM 2244 C CA . LEU A 1 293 ? 43.265 -3.778 -40.642 1.00 68.62 293 LEU A CA 1
ATOM 2245 C C . LEU A 1 293 ? 42.391 -4.690 -39.768 1.00 68.62 293 LEU A C 1
ATOM 2247 O O . LEU A 1 293 ? 41.223 -4.905 -40.073 1.00 68.62 293 LEU A O 1
ATOM 2251 N N . ASN A 1 294 ? 42.950 -5.243 -38.689 1.00 71.81 294 ASN A N 1
ATOM 2252 C CA . ASN A 1 294 ? 42.210 -6.050 -37.716 1.00 71.81 294 ASN A CA 1
ATOM 2253 C C . ASN A 1 294 ? 42.335 -5.417 -36.326 1.00 71.81 294 ASN A C 1
ATOM 2255 O O . ASN A 1 294 ? 43.446 -5.244 -35.826 1.00 71.81 294 ASN A O 1
ATOM 2259 N N . LEU A 1 295 ? 41.200 -5.104 -35.702 1.00 68.25 295 LEU A N 1
ATOM 2260 C CA . LEU A 1 295 ? 41.120 -4.591 -34.338 1.00 68.25 295 LEU A CA 1
ATOM 2261 C C . LEU A 1 295 ? 40.556 -5.689 -33.433 1.00 68.25 295 LEU A C 1
ATOM 2263 O O . LEU A 1 295 ? 39.387 -6.051 -33.526 1.00 68.25 295 LEU A O 1
ATOM 2267 N N . THR A 1 296 ? 41.397 -6.241 -32.559 1.00 72.12 296 THR A N 1
ATOM 2268 C CA . THR A 1 296 ? 40.996 -7.290 -31.612 1.00 72.12 296 THR A CA 1
ATOM 2269 C C . THR A 1 296 ? 40.919 -6.717 -30.204 1.00 72.12 296 THR A C 1
ATOM 2271 O O . THR A 1 296 ? 41.940 -6.374 -29.611 1.00 72.12 296 THR A O 1
ATOM 2274 N N . PHE A 1 297 ? 39.713 -6.661 -29.645 1.00 66.38 297 PHE A N 1
ATOM 2275 C CA . PHE A 1 297 ? 39.484 -6.194 -28.281 1.00 66.38 297 PHE A CA 1
ATOM 2276 C C . PHE A 1 297 ? 39.447 -7.379 -27.313 1.00 66.38 297 PHE A C 1
ATOM 2278 O O . PHE A 1 297 ? 38.729 -8.355 -27.529 1.00 66.38 297 PHE A O 1
ATOM 2285 N N . ARG A 1 298 ? 40.232 -7.300 -26.235 1.00 70.56 298 ARG A N 1
ATOM 2286 C CA . ARG A 1 298 ? 40.217 -8.258 -25.122 1.00 70.56 298 ARG A CA 1
ATOM 2287 C C . ARG A 1 298 ? 40.226 -7.484 -23.812 1.00 70.56 298 ARG A C 1
ATOM 2289 O O . ARG A 1 298 ? 40.983 -6.529 -23.674 1.00 70.56 298 ARG A O 1
ATOM 2296 N N . GLN A 1 299 ? 39.390 -7.905 -22.872 1.00 65.56 299 GLN A N 1
ATOM 2297 C CA . GLN A 1 299 ? 39.423 -7.400 -21.506 1.00 65.56 299 GLN A CA 1
ATOM 2298 C C . GLN A 1 299 ? 40.382 -8.283 -20.702 1.00 65.56 299 GLN A C 1
ATOM 2300 O O . GLN A 1 299 ? 40.170 -9.496 -20.630 1.00 65.56 299 GLN A O 1
ATOM 2305 N N . TYR A 1 300 ? 41.453 -7.671 -20.193 1.00 59.22 300 TYR A N 1
ATOM 2306 C CA . TYR A 1 300 ? 42.424 -8.300 -19.296 1.00 59.22 300 TYR A CA 1
ATOM 2307 C C . TYR A 1 300 ? 41.972 -8.189 -17.842 1.00 59.22 300 TYR A C 1
ATOM 2309 O O . TYR A 1 300 ? 41.342 -7.159 -17.507 1.00 59.22 300 TYR A O 1
#

Organism: Pisum sativum (NCBI:txid3888)

Foldseek 3Di:
DDPPDDDDDDDDDDPVVVVVVCCVVVVVVVVVVVVQWDDDPPPDDTQGDDQPAFDWDWDWEQALVRDTDTDTDGDRDDDDPVCVVVCCVPCNNCCRVPPVVVLLRVLVNVLRNHHDPVCVVVVVVVSVVSSVVSSVVVVVVVVVVVVVVVVVVVVVVVVVVVVVVVVVVVVVVVVCVVDVVVVVVVLVVQLVVVVVVVLPDPDDDDDDCVNSVVPPPPPPDPDDDDFDAFKFWKWKAPDPDRVRTDTDIAGTPDDDDQHDPRPPIDMDTDDTDFPRGDPVCCVVVVPVDRDDDDDDDDDD

Sequence (300 aa):
MNFNNVKIPKVPGSGIAALLKVSIIGGLAMYGATNTLYNVEGGHRAIVFNRLVGVKDKSTSGSRDLQMVKIGLRVLTRSVPDQLPTVYRTLGENYNERVLPSIIHETLKSVVAQYNASQLITQREAVSPAIEAKQVAAQEAERAKFVVEKAEQDKRSVVIRAQGEAKSAQLIGQAISNNPAFITLRKIEAAREIAQTISNSANKVFLNSDDLLLNLQDFNFGAQWEEIFMLLKFLYGGGRDVDKANKVVLESGDVLIFGGKARNVFHGVSAIKPDSAPISLITETNLRNPGRLNLTFRQY

Secondary structure (DSSP, 8-state):
---TT--PPP----HHHHHHHHHHHHHHHHHHHHTT-----TTS-------SS-EEEEEEEE-TTS-EEEEEEEE-----GGGHHHHHHHH-TTHHHHTHHHHHHHHHHHHHTTS-HHHHHHTHHHHHHHHHHHHHHHHHHHHHHHHHHHHHHHHHHHHHHHHHHHHHHHHHHHHHHH-HHHHHHHHHHHHHHHHHHHHTSSS-----TTTTT--GGG---SS--------EEEEEESSS-GGGSEEEEE-TT------GGGGG-EEEEEEE-TT-S-HHHHHHS---S-----------

pLDDT: mean 71.9, std 15.86, range [30.22, 97.44]